Protein AF-A0A3B8WYL8-F1 (afdb_monomer)

Nearest PDB structures (foldseek):
  1qjv-assembly2_B  TM=6.106E-01  e=6.413E-05  Dickeya chrysanthemi
  4pmh-assembly1_A  TM=6.627E-01  e=7.070E-04  Sitophilus oryzae
  3uw0-assembly1_A  TM=6.342E-01  e=1.305E-03  Yersinia enterocolitica subsp. enterocolitica 8081
  6gvp-assembly1_A  TM=3.189E-01  e=1.840E+00  Enterobacteria phage HK620

Structure (mmCIF, N/CA/C/O backbone):
data_AF-A0A3B8WYL8-F1
#
_entry.id   AF-A0A3B8WYL8-F1
#
loop_
_atom_site.group_PDB
_atom_site.id
_atom_site.type_symbol
_atom_site.label_atom_id
_atom_site.label_alt_id
_atom_site.label_comp_id
_atom_site.label_asym_id
_atom_site.label_entity_id
_atom_site.label_seq_id
_atom_site.pdbx_PDB_ins_code
_atom_site.Cartn_x
_atom_site.Cartn_y
_atom_site.Cartn_z
_atom_site.occupancy
_atom_site.B_iso_or_equiv
_atom_site.auth_seq_id
_atom_site.auth_comp_id
_atom_site.auth_asym_id
_atom_site.auth_atom_id
_atom_site.pdbx_PDB_model_num
ATOM 1 N N . ARG A 1 1 ? -16.137 6.085 -18.263 1.00 50.75 1 ARG A N 1
ATOM 2 C CA . ARG A 1 1 ? -15.757 4.668 -18.051 1.00 50.75 1 ARG A CA 1
ATOM 3 C C . ARG A 1 1 ? -16.961 3.972 -17.425 1.00 50.75 1 ARG A C 1
ATOM 5 O O . ARG A 1 1 ? -17.613 4.602 -16.603 1.00 50.75 1 ARG A O 1
ATOM 12 N N . VAL A 1 2 ? -17.320 2.769 -17.875 1.00 39.94 2 VAL A N 1
ATOM 13 C CA . VAL A 1 2 ? -18.435 2.004 -17.289 1.00 39.94 2 VAL A CA 1
ATOM 14 C C . VAL A 1 2 ? -17.996 1.553 -15.894 1.00 39.94 2 VAL A C 1
ATOM 16 O O . VAL A 1 2 ? -16.967 0.897 -15.771 1.00 39.94 2 VAL A O 1
ATOM 19 N N . SER A 1 3 ? -18.725 1.955 -14.854 1.00 55.12 3 SER A N 1
ATOM 20 C CA . SER A 1 3 ? -18.423 1.599 -13.463 1.00 55.12 3 SER A CA 1
ATOM 21 C C . SER A 1 3 ? -19.332 0.453 -13.028 1.00 55.12 3 SER A C 1
ATOM 23 O O . SER A 1 3 ? -20.554 0.593 -13.054 1.00 55.12 3 SER A O 1
ATOM 25 N N . PHE A 1 4 ? -18.751 -0.675 -12.623 1.00 57.66 4 PHE A N 1
ATOM 26 C CA . PHE A 1 4 ? -19.489 -1.747 -11.956 1.00 57.66 4 PHE A CA 1
ATOM 27 C C . PHE A 1 4 ? -19.606 -1.417 -10.467 1.00 57.66 4 PHE A C 1
ATOM 29 O O . PHE A 1 4 ? -18.601 -1.176 -9.803 1.00 57.66 4 PHE A O 1
ATOM 36 N N . TYR A 1 5 ? -20.829 -1.408 -9.937 1.00 60.94 5 TYR A N 1
ATOM 37 C CA . TYR A 1 5 ? -21.081 -1.167 -8.517 1.00 60.94 5 TYR A CA 1
ATOM 38 C C . TYR A 1 5 ? -21.327 -2.485 -7.793 1.00 60.94 5 TYR A C 1
ATOM 40 O O . TYR A 1 5 ? -22.360 -3.126 -7.975 1.00 60.94 5 TYR A O 1
ATOM 48 N N . PHE A 1 6 ? -20.391 -2.866 -6.932 1.00 71.56 6 PHE A N 1
ATOM 49 C CA . PHE A 1 6 ? -20.527 -4.045 -6.085 1.00 71.56 6 PHE A CA 1
ATOM 50 C C . PHE A 1 6 ? -21.233 -3.715 -4.754 1.00 71.56 6 PHE A C 1
ATOM 52 O O . PHE A 1 6 ? -20.950 -2.694 -4.118 1.00 71.56 6 PHE A O 1
ATOM 59 N N . LYS A 1 7 ? -22.160 -4.576 -4.317 1.00 61.00 7 LYS A N 1
ATOM 60 C CA . LYS A 1 7 ? -22.890 -4.470 -3.040 1.00 61.00 7 LYS A CA 1
ATOM 61 C C . LYS A 1 7 ? -22.648 -5.733 -2.213 1.00 61.00 7 LYS A C 1
ATOM 63 O O . LYS A 1 7 ? -22.717 -6.828 -2.756 1.00 61.00 7 LYS A O 1
ATOM 68 N N . GLY A 1 8 ? -22.414 -5.576 -0.913 1.00 62.97 8 GLY A N 1
ATOM 69 C CA . GLY A 1 8 ? -22.193 -6.678 0.025 1.00 62.97 8 GLY A CA 1
ATOM 70 C C . GLY A 1 8 ? -22.101 -6.173 1.466 1.00 62.97 8 GLY A C 1
ATOM 71 O O . GLY A 1 8 ? -22.022 -4.964 1.684 1.00 62.97 8 GLY A O 1
ATOM 72 N N . THR A 1 9 ? -22.160 -7.084 2.440 1.00 62.94 9 THR A N 1
ATOM 73 C CA . THR A 1 9 ? -22.176 -6.764 3.881 1.00 62.94 9 THR A CA 1
ATOM 74 C C . THR A 1 9 ? -20.778 -6.740 4.505 1.00 62.94 9 THR A C 1
ATOM 76 O O . THR A 1 9 ? -20.464 -5.809 5.241 1.00 62.94 9 THR A O 1
ATOM 79 N N . ASP A 1 10 ? -19.918 -7.711 4.177 1.00 68.62 10 ASP A N 1
ATOM 80 C CA . ASP A 1 10 ? -18.558 -7.806 4.741 1.00 68.62 10 ASP A CA 1
ATOM 81 C C . ASP A 1 10 ? -17.517 -7.098 3.869 1.00 68.62 10 ASP A C 1
ATOM 83 O O . ASP A 1 10 ? -16.658 -6.368 4.368 1.00 68.62 10 ASP A O 1
ATOM 87 N N . ALA A 1 11 ? -17.630 -7.293 2.555 1.00 67.94 11 ALA A N 1
ATOM 88 C CA . ALA A 1 11 ? -16.959 -6.532 1.515 1.00 67.94 11 ALA A CA 1
ATOM 89 C C . ALA A 1 11 ? -17.928 -6.337 0.346 1.00 67.94 11 ALA A C 1
ATOM 91 O O . ALA A 1 11 ? -18.763 -7.201 0.076 1.00 67.94 11 ALA A O 1
ATOM 92 N N . ASN A 1 12 ? -17.807 -5.219 -0.364 1.00 88.19 12 ASN A N 1
ATOM 93 C CA . ASN A 1 12 ? -18.584 -4.981 -1.573 1.00 88.19 12 ASN A CA 1
ATOM 94 C C . ASN A 1 12 ? -18.138 -5.926 -2.684 1.00 88.19 12 ASN A C 1
ATOM 96 O O . ASN A 1 12 ? -18.985 -6.520 -3.338 1.00 88.19 12 ASN A O 1
ATOM 100 N N . LEU A 1 13 ? -16.825 -6.098 -2.857 1.00 92.44 13 LEU A N 1
ATOM 101 C CA . LEU A 1 13 ? -16.233 -7.054 -3.788 1.00 92.44 13 LEU A CA 1
ATOM 102 C C . LEU A 1 13 ? -15.261 -7.968 -3.038 1.00 92.44 13 LEU A C 1
ATOM 104 O O . LEU A 1 13 ? -14.393 -7.486 -2.312 1.00 92.44 13 LEU A O 1
ATOM 108 N N . THR A 1 14 ? -15.411 -9.280 -3.216 1.00 93.75 14 THR A N 1
ATOM 109 C CA . THR A 1 14 ? -14.449 -10.288 -2.754 1.00 93.75 14 THR A CA 1
ATOM 110 C C . THR A 1 14 ? -13.915 -11.066 -3.951 1.00 93.75 14 THR A C 1
ATOM 112 O O . THR A 1 14 ? -14.702 -11.565 -4.751 1.00 93.75 14 THR A O 1
ATOM 115 N N . LEU A 1 15 ? -12.591 -11.153 -4.068 1.00 95.31 15 LEU A N 1
ATOM 116 C CA . LEU A 1 15 ? -11.877 -11.908 -5.095 1.00 95.31 15 LEU A CA 1
ATOM 117 C C . LEU A 1 15 ? -11.016 -12.975 -4.421 1.00 95.31 15 LEU A C 1
ATOM 119 O O . LEU A 1 15 ? -10.283 -12.677 -3.476 1.00 95.31 15 LEU A O 1
ATOM 123 N N . GLU A 1 16 ? -11.097 -14.213 -4.902 1.00 95.69 16 GLU A N 1
ATOM 124 C CA . GLU A 1 16 ? -10.369 -15.339 -4.319 1.00 95.69 16 GLU A CA 1
ATOM 125 C C . GLU A 1 16 ? -9.826 -16.255 -5.415 1.00 95.69 16 GLU A C 1
ATOM 127 O O . GLU A 1 16 ? -10.565 -16.639 -6.320 1.00 95.69 16 GLU A O 1
ATOM 132 N N . ASN A 1 17 ? -8.548 -16.633 -5.313 1.00 97.12 17 ASN A N 1
ATOM 133 C CA . ASN A 1 17 ? -7.920 -17.669 -6.147 1.00 97.12 17 ASN A CA 1
ATOM 134 C C . ASN A 1 17 ? -8.024 -17.429 -7.663 1.00 97.12 17 ASN A C 1
ATOM 136 O O . ASN A 1 17 ? -8.248 -18.363 -8.434 1.00 97.12 17 ASN A O 1
ATOM 140 N N . LEU A 1 18 ? -7.865 -16.180 -8.102 1.00 97.88 18 LEU A N 1
ATOM 141 C CA . LEU A 1 18 ? -7.975 -15.814 -9.514 1.00 97.88 18 LEU A CA 1
ATOM 142 C C . LEU A 1 18 ? -6.833 -14.918 -9.980 1.00 97.88 18 LEU A C 1
ATOM 144 O O . LEU A 1 18 ? -6.125 -14.299 -9.188 1.00 97.88 18 LEU A O 1
ATOM 148 N N . THR A 1 19 ? -6.671 -14.841 -11.297 1.00 98.38 19 THR A N 1
ATOM 149 C CA . THR A 1 19 ? -5.751 -13.909 -11.947 1.00 98.38 19 THR A CA 1
ATOM 150 C C . THR A 1 19 ? -6.546 -12.991 -12.863 1.00 98.38 19 THR A C 1
ATOM 152 O O . THR A 1 19 ? -7.284 -13.467 -13.722 1.00 98.38 19 THR A O 1
ATOM 155 N N . LEU A 1 20 ? -6.380 -11.684 -12.683 1.00 97.62 20 LEU A N 1
ATOM 156 C CA . LEU A 1 20 ? -6.813 -10.671 -13.635 1.00 97.62 20 LEU A CA 1
ATOM 157 C C . LEU A 1 20 ? -5.579 -10.173 -14.388 1.00 97.62 20 LEU A C 1
ATOM 159 O O . LEU A 1 20 ? -4.537 -9.927 -13.778 1.00 97.62 20 LEU A O 1
ATOM 163 N N . ILE A 1 2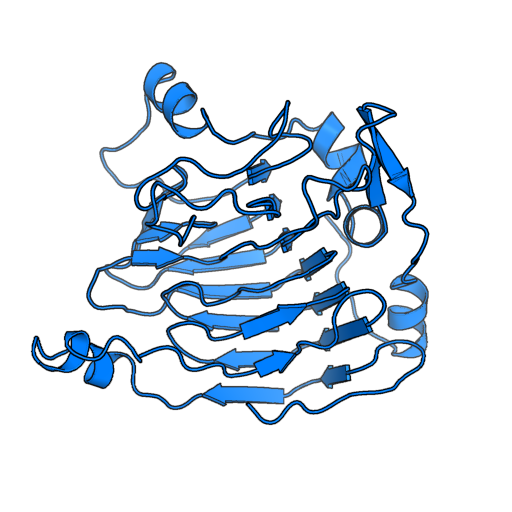1 ? -5.698 -10.039 -15.708 1.00 95.31 21 ILE A N 1
ATOM 164 C CA . ILE A 1 21 ? -4.614 -9.578 -16.577 1.00 95.31 21 ILE A CA 1
ATOM 165 C C . ILE A 1 21 ? -5.175 -8.523 -17.520 1.00 95.31 21 ILE A C 1
ATOM 167 O O . ILE A 1 21 ? -6.153 -8.788 -18.222 1.00 95.31 21 ILE A O 1
ATOM 171 N N . ASN A 1 22 ? -4.534 -7.361 -17.579 1.00 91.44 22 ASN A N 1
ATOM 172 C CA . ASN A 1 22 ? -4.657 -6.479 -18.726 1.00 91.44 22 ASN A CA 1
ATOM 173 C C . ASN A 1 22 ? -3.509 -6.779 -19.697 1.00 91.44 22 ASN A C 1
ATOM 175 O O . ASN A 1 22 ? -2.343 -6.570 -19.378 1.00 91.44 22 ASN A O 1
ATOM 179 N N . SER A 1 23 ? -3.839 -7.298 -20.880 1.00 85.94 23 SER A N 1
ATOM 180 C CA . SER A 1 23 ? -2.858 -7.753 -21.872 1.00 85.94 23 SER A CA 1
ATOM 181 C C . SER A 1 23 ? -2.310 -6.635 -22.768 1.00 85.94 23 SER A C 1
ATOM 183 O O . SER A 1 23 ? -1.783 -6.929 -23.842 1.00 85.94 23 SER A O 1
ATOM 185 N N . ALA A 1 24 ? -2.490 -5.364 -22.396 1.00 80.44 24 ALA A N 1
ATOM 186 C CA . ALA A 1 24 ? -1.849 -4.254 -23.089 1.00 80.44 24 ALA A CA 1
ATOM 187 C C . ALA A 1 24 ? -0.323 -4.439 -23.031 1.00 80.44 24 ALA A C 1
ATOM 189 O O . ALA A 1 24 ? 0.271 -4.490 -21.957 1.00 80.44 24 ALA A O 1
ATOM 190 N N . ASP A 1 25 ? 0.296 -4.600 -24.199 1.00 65.12 25 ASP A N 1
ATOM 191 C CA . ASP A 1 25 ? 1.711 -4.947 -24.341 1.00 65.12 25 ASP A CA 1
ATOM 192 C C . ASP A 1 25 ? 2.590 -3.746 -23.967 1.00 65.12 25 ASP A C 1
ATOM 194 O O . ASP A 1 25 ? 2.787 -2.846 -24.783 1.00 65.12 25 ASP A O 1
ATOM 198 N N . GLY A 1 26 ? 3.113 -3.707 -22.739 1.00 57.31 26 GLY A N 1
ATOM 199 C CA . GLY A 1 26 ? 3.983 -2.618 -22.300 1.00 57.31 26 GLY A CA 1
ATOM 200 C C . GLY A 1 26 ? 5.257 -2.524 -23.140 1.00 57.31 26 GLY A C 1
ATOM 201 O O . GLY A 1 26 ? 5.681 -1.427 -23.492 1.00 57.31 26 GLY A O 1
ATOM 202 N N . GLU A 1 27 ? 5.847 -3.634 -23.590 1.00 54.03 27 GLU A N 1
ATOM 203 C CA . GLU A 1 27 ? 7.038 -3.555 -24.443 1.00 54.03 27 GLU A CA 1
ATOM 204 C C . GLU A 1 27 ? 6.726 -2.963 -25.828 1.00 54.03 27 GLU A C 1
ATOM 206 O O . GLU A 1 27 ? 7.475 -2.103 -26.297 1.00 54.03 27 GLU A O 1
ATOM 211 N N . LYS A 1 28 ? 5.616 -3.324 -26.487 1.00 51.94 28 LYS A N 1
ATOM 212 C CA . LYS A 1 28 ? 5.229 -2.709 -27.779 1.00 51.94 28 LYS A CA 1
ATOM 213 C C . LYS A 1 28 ? 4.685 -1.293 -27.644 1.00 51.94 28 LYS A C 1
ATOM 215 O O . LYS A 1 28 ? 4.934 -0.484 -28.537 1.00 51.94 28 LYS A O 1
ATOM 220 N N . VAL A 1 29 ? 4.013 -0.972 -26.537 1.00 52.06 29 VAL A N 1
ATOM 221 C CA . VAL A 1 29 ? 3.521 0.387 -26.265 1.00 52.06 29 VAL A CA 1
ATOM 222 C C . VAL A 1 29 ? 4.673 1.364 -26.007 1.00 52.06 29 VAL A C 1
ATOM 224 O O . VAL A 1 29 ? 4.559 2.564 -26.264 1.00 52.06 29 VAL A O 1
ATOM 227 N N . TYR A 1 30 ? 5.830 0.858 -25.572 1.00 53.25 30 TYR A N 1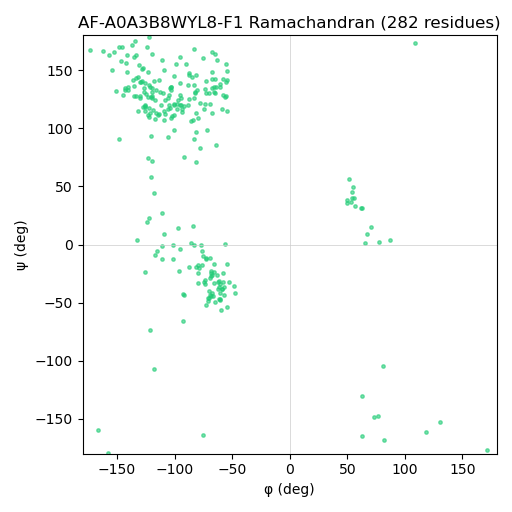
ATOM 228 C CA . TYR A 1 30 ? 6.944 1.699 -25.151 1.00 53.25 30 TYR A CA 1
ATOM 229 C C . TYR A 1 30 ? 8.234 1.557 -25.991 1.00 53.25 30 TYR A C 1
ATOM 231 O O . TYR A 1 30 ? 9.133 2.384 -25.837 1.00 53.25 30 TYR A O 1
ATOM 239 N N . SER A 1 31 ? 8.339 0.588 -26.915 1.00 49.75 31 SER A N 1
ATOM 240 C CA . SER A 1 31 ? 9.549 0.322 -27.734 1.00 49.75 31 SER A CA 1
ATOM 241 C C . SER A 1 31 ? 9.725 1.181 -28.994 1.00 49.75 31 SER A C 1
ATOM 243 O O . SER A 1 31 ? 10.740 1.051 -29.678 1.00 49.75 31 SER A O 1
ATOM 245 N N . SER A 1 32 ? 8.813 2.105 -29.303 1.00 47.25 32 SER A N 1
ATOM 246 C CA . SER A 1 32 ? 9.023 3.063 -30.393 1.00 47.25 32 SER A CA 1
ATOM 247 C C . SER A 1 32 ? 8.828 4.497 -29.910 1.00 47.25 32 SER A C 1
ATOM 249 O O . SER A 1 32 ? 7.840 4.829 -29.256 1.00 47.25 32 SER A O 1
ATOM 251 N N . ALA A 1 33 ? 9.748 5.384 -30.299 1.00 49.59 33 ALA A N 1
ATOM 252 C CA . ALA A 1 33 ? 9.668 6.837 -30.107 1.00 49.59 33 ALA A CA 1
ATOM 253 C C . ALA A 1 33 ? 8.389 7.482 -30.702 1.00 49.59 33 ALA A C 1
ATOM 255 O O . ALA A 1 33 ? 8.198 8.690 -30.598 1.00 49.59 33 ALA A O 1
ATOM 256 N N . VAL A 1 34 ? 7.508 6.682 -31.311 1.00 45.66 34 VAL A N 1
ATOM 257 C CA . VAL A 1 34 ? 6.291 7.083 -32.015 1.00 45.66 34 VAL A CA 1
ATOM 258 C C . VAL A 1 34 ? 5.039 6.977 -31.125 1.00 45.66 34 VAL A C 1
ATOM 260 O O . VAL A 1 34 ? 4.083 7.709 -31.362 1.00 45.66 34 VAL A O 1
ATOM 263 N N . GLN A 1 35 ? 5.029 6.166 -30.053 1.00 44.44 35 GLN A N 1
ATOM 264 C CA . GLN A 1 35 ? 3.827 5.978 -29.212 1.00 44.44 35 GLN A CA 1
ATOM 265 C C . GLN A 1 35 ? 3.798 6.746 -27.881 1.00 44.44 35 GLN A C 1
ATOM 267 O O . GLN A 1 35 ? 2.780 6.738 -27.196 1.00 44.44 35 GLN A O 1
ATOM 272 N N . TYR A 1 36 ? 4.836 7.522 -27.547 1.00 46.81 36 TYR A N 1
ATOM 273 C CA . TYR A 1 36 ? 4.706 8.544 -26.492 1.00 46.81 36 TYR A CA 1
ATOM 274 C C . TYR A 1 36 ? 3.929 9.788 -26.945 1.00 46.81 36 TYR A C 1
ATOM 276 O O . TYR A 1 36 ? 3.577 10.621 -26.112 1.00 46.81 36 TYR A O 1
ATOM 284 N N . ALA A 1 37 ? 3.641 9.916 -28.244 1.00 42.69 37 ALA A N 1
ATOM 285 C CA . ALA A 1 37 ? 3.007 11.101 -28.812 1.00 42.69 37 ALA A CA 1
ATOM 286 C C . ALA A 1 37 ? 1.509 11.247 -28.467 1.00 42.69 37 ALA A C 1
ATOM 288 O O . ALA A 1 37 ? 0.961 12.326 -28.675 1.00 42.69 37 ALA A O 1
ATOM 289 N N . SER A 1 38 ? 0.845 10.214 -27.922 1.00 46.44 38 SER A N 1
ATOM 290 C CA . SER A 1 38 ? -0.597 10.259 -27.603 1.00 46.44 38 SER A CA 1
ATOM 291 C C . SER A 1 38 ? -0.958 10.164 -26.114 1.00 46.44 38 SER A C 1
ATOM 293 O O . SER A 1 38 ? -2.128 10.328 -25.779 1.00 46.44 38 SER A O 1
ATOM 295 N N . GLY A 1 39 ? 0.000 9.934 -25.206 1.00 51.06 39 GLY A N 1
ATOM 296 C CA . GLY A 1 39 ? -0.226 10.026 -23.752 1.00 51.06 39 GLY A CA 1
ATOM 297 C C . GLY A 1 39 ? -1.170 8.989 -23.111 1.00 51.06 39 GLY A C 1
ATOM 298 O O . GLY A 1 39 ? -1.476 9.147 -21.932 1.00 51.06 39 GLY A O 1
ATOM 299 N N . ASN A 1 40 ? -1.597 7.944 -23.834 1.00 59.69 40 ASN A N 1
ATOM 300 C CA . ASN A 1 40 ? -2.602 6.965 -23.385 1.00 59.69 40 ASN A CA 1
ATOM 301 C C . ASN A 1 40 ? -2.045 5.531 -23.332 1.00 59.69 40 ASN A C 1
ATOM 303 O O . ASN A 1 40 ? -2.386 4.701 -24.172 1.00 59.69 40 ASN A O 1
ATOM 307 N N . ALA A 1 41 ? -1.181 5.245 -22.359 1.00 74.50 41 ALA A N 1
ATOM 308 C CA . ALA A 1 41 ? -0.632 3.901 -22.131 1.00 74.50 41 ALA A CA 1
ATOM 309 C C . ALA A 1 41 ? -1.137 3.239 -20.831 1.00 74.50 41 ALA A C 1
ATOM 311 O O . ALA A 1 41 ? -0.779 2.107 -20.527 1.00 74.50 41 ALA A O 1
ATOM 312 N N . GLN A 1 42 ? -1.975 3.950 -20.075 1.00 86.38 42 GLN A N 1
ATOM 313 C CA . GLN A 1 42 ? -2.638 3.490 -18.860 1.00 86.38 42 GLN A CA 1
ATOM 314 C C . GLN A 1 42 ? -3.615 2.361 -19.185 1.00 86.38 42 GLN A C 1
ATOM 316 O O . GLN A 1 42 ? -4.456 2.505 -20.079 1.00 86.38 42 GLN A O 1
ATOM 321 N N . ALA A 1 43 ? -3.527 1.261 -18.443 1.00 89.00 43 ALA A N 1
ATOM 322 C CA . ALA A 1 43 ? -4.347 0.088 -18.686 1.00 89.00 43 ALA A CA 1
ATOM 323 C C . ALA A 1 43 ? -4.649 -0.649 -17.373 1.00 89.00 43 ALA A C 1
ATOM 325 O O . ALA A 1 43 ? -3.928 -1.557 -16.956 1.00 89.00 43 ALA A O 1
ATOM 326 N N . GLU A 1 44 ? -5.758 -0.281 -16.728 1.00 93.56 44 GLU A N 1
ATOM 327 C CA . GLU A 1 44 ? -6.177 -0.921 -15.486 1.00 93.56 44 GLU A CA 1
ATOM 328 C C . GLU A 1 44 ? -6.559 -2.392 -15.717 1.00 93.56 44 GLU A C 1
ATOM 330 O O . GLU A 1 44 ? -7.347 -2.736 -16.599 1.00 93.56 44 GLU A O 1
ATOM 335 N N . THR A 1 45 ? -6.031 -3.276 -14.878 1.00 94.56 45 THR A N 1
ATOM 336 C CA . THR A 1 45 ? -6.491 -4.663 -14.720 1.00 94.56 45 THR A CA 1
ATOM 337 C C . THR A 1 45 ? -7.739 -4.731 -13.846 1.00 94.56 45 THR A C 1
ATOM 339 O O . THR A 1 45 ? -8.617 -5.567 -14.055 1.00 94.56 45 THR A O 1
ATOM 342 N N . ILE A 1 46 ? -7.832 -3.833 -12.862 1.00 95.06 46 ILE A N 1
ATOM 343 C CA . ILE A 1 46 ? -9.013 -3.656 -12.024 1.00 95.06 46 ILE A CA 1
ATOM 344 C C . ILE A 1 46 ? -9.266 -2.172 -11.755 1.00 95.06 46 ILE A C 1
ATOM 346 O O . ILE A 1 46 ? -8.357 -1.415 -11.416 1.00 95.06 46 ILE A O 1
ATOM 350 N N . PHE A 1 47 ? -10.536 -1.787 -11.868 1.00 93.88 47 PHE A N 1
ATOM 351 C CA . PHE A 1 47 ? -11.054 -0.466 -11.529 1.00 93.88 47 PHE A CA 1
ATOM 352 C C . PHE A 1 47 ? -12.135 -0.615 -10.450 1.00 93.88 47 PHE A C 1
ATOM 354 O O . PHE A 1 47 ? -13.304 -0.857 -10.752 1.00 93.88 47 PHE A O 1
ATOM 361 N N . PHE A 1 48 ? -11.742 -0.501 -9.179 1.00 93.31 48 PHE A N 1
ATOM 362 C CA . PHE A 1 48 ? -12.659 -0.486 -8.037 1.00 93.31 48 PHE A CA 1
ATOM 363 C C . PHE A 1 48 ? -12.756 0.940 -7.491 1.00 93.31 48 PHE A C 1
ATOM 365 O O . PHE A 1 48 ? -11.944 1.361 -6.672 1.00 93.31 48 PHE A O 1
ATOM 372 N N . HIS A 1 49 ? -13.742 1.702 -7.968 1.00 88.38 49 HIS A N 1
ATOM 373 C CA . HIS A 1 49 ? -13.890 3.123 -7.641 1.00 88.38 49 HIS A CA 1
ATOM 374 C C . HIS A 1 49 ? -15.204 3.438 -6.907 1.00 88.38 49 HIS A C 1
ATOM 376 O O . HIS A 1 49 ? -15.893 4.407 -7.220 1.00 88.38 49 HIS A O 1
ATOM 382 N N . ASN A 1 50 ? -15.569 2.615 -5.923 1.00 88.06 50 ASN A N 1
ATOM 383 C CA . ASN A 1 50 ? -16.821 2.789 -5.180 1.00 88.06 50 ASN A CA 1
ATOM 384 C C . ASN A 1 50 ? -16.743 3.869 -4.082 1.00 88.06 50 ASN A C 1
ATOM 386 O O . ASN A 1 50 ? -17.773 4.376 -3.644 1.00 88.06 50 ASN A O 1
ATOM 390 N N . GLY A 1 51 ? -15.534 4.257 -3.669 1.00 88.00 51 GLY A N 1
ATOM 391 C CA . GLY A 1 51 ? -15.293 5.356 -2.735 1.00 88.00 51 GLY A CA 1
ATOM 392 C C . GLY A 1 51 ? -15.454 4.969 -1.264 1.00 88.00 51 GLY A C 1
ATOM 393 O O . GLY A 1 51 ? -15.526 3.791 -0.908 1.00 88.00 51 GLY A O 1
ATOM 394 N N . LYS A 1 52 ? -15.488 5.988 -0.400 1.00 89.06 52 LYS A N 1
ATOM 395 C CA . LYS A 1 52 ? -15.582 5.842 1.060 1.00 89.06 52 LYS A CA 1
ATOM 396 C C . LYS A 1 52 ? -16.783 4.986 1.473 1.00 89.06 52 LYS A C 1
ATOM 398 O O . LYS A 1 52 ? -17.849 5.060 0.860 1.00 89.06 52 LYS A O 1
ATOM 403 N N . GLY A 1 53 ? -16.597 4.163 2.503 1.00 89.56 53 GLY A N 1
ATOM 404 C CA . GLY A 1 53 ? -17.613 3.228 3.001 1.00 89.56 53 GLY A CA 1
ATOM 405 C C . GLY A 1 53 ? -17.783 1.956 2.162 1.00 89.56 53 GLY A C 1
ATOM 406 O O . GLY A 1 53 ? -18.626 1.127 2.495 1.00 89.56 53 GLY A O 1
ATOM 407 N N . HIS A 1 54 ? -16.988 1.777 1.101 1.00 92.94 54 HIS A N 1
ATOM 408 C CA . HIS A 1 54 ? -16.960 0.544 0.320 1.00 92.94 54 HIS A CA 1
ATOM 409 C C . HIS A 1 54 ? -15.670 -0.237 0.546 1.00 92.94 54 HIS A C 1
ATOM 411 O O . HIS A 1 54 ? -14.610 0.331 0.821 1.00 92.94 54 HIS A O 1
ATOM 417 N N . ARG A 1 55 ? -15.782 -1.561 0.428 1.00 94.94 55 ARG A N 1
ATOM 418 C CA . ARG A 1 55 ? -14.741 -2.514 0.808 1.00 94.94 55 ARG A CA 1
ATOM 419 C C . ARG A 1 55 ? -14.399 -3.476 -0.327 1.00 94.94 55 ARG A C 1
ATOM 421 O O . ARG A 1 55 ? -15.299 -4.084 -0.907 1.00 94.94 55 ARG A O 1
ATOM 428 N N . LEU A 1 56 ? -13.111 -3.645 -0.606 1.00 96.44 56 LEU A N 1
ATOM 429 C CA . LEU A 1 56 ? -12.575 -4.648 -1.530 1.00 96.44 56 LEU A CA 1
ATOM 430 C C . LEU A 1 56 ? -11.686 -5.624 -0.762 1.00 96.44 56 LEU A C 1
ATOM 432 O O . LEU A 1 56 ? -10.719 -5.215 -0.123 1.00 96.44 56 LEU A O 1
ATOM 436 N N . LEU A 1 57 ? -11.987 -6.914 -0.855 1.00 97.06 57 LEU A N 1
ATOM 437 C CA . LEU A 1 57 ? -11.146 -7.984 -0.336 1.00 97.06 57 LEU A CA 1
ATOM 438 C C . LEU A 1 57 ? -10.591 -8.803 -1.498 1.00 97.06 57 LEU A C 1
ATOM 440 O O . LEU A 1 57 ? -11.348 -9.248 -2.357 1.00 97.06 57 LEU A O 1
ATOM 444 N N . ALA A 1 58 ? -9.288 -9.053 -1.496 1.00 97.69 58 ALA A N 1
ATOM 445 C CA . ALA A 1 58 ? -8.657 -10.010 -2.391 1.00 97.69 58 ALA A CA 1
ATOM 446 C C . ALA A 1 58 ? -7.762 -10.957 -1.588 1.00 97.69 58 ALA A C 1
ATOM 448 O O . ALA A 1 58 ? -6.885 -10.513 -0.847 1.00 97.69 58 ALA A O 1
ATOM 449 N N . ASN A 1 59 ? -7.981 -12.259 -1.737 1.00 97.19 59 ASN A N 1
ATOM 450 C CA . ASN A 1 59 ? -7.180 -13.297 -1.100 1.00 97.19 59 ASN A CA 1
ATOM 451 C C . ASN A 1 59 ? -6.604 -14.230 -2.166 1.00 97.19 59 ASN A C 1
ATOM 453 O O . ASN A 1 59 ? -7.345 -14.763 -2.992 1.00 97.19 59 ASN A O 1
ATOM 457 N N . ASN A 1 60 ? -5.286 -14.431 -2.154 1.00 97.88 60 ASN A N 1
ATOM 458 C CA . ASN A 1 60 ? -4.610 -15.329 -3.091 1.00 97.88 60 ASN A CA 1
ATOM 459 C C . ASN A 1 60 ? -4.920 -15.008 -4.569 1.00 97.88 60 ASN A C 1
ATOM 461 O O . ASN A 1 60 ? -5.261 -15.888 -5.357 1.00 97.88 60 ASN A O 1
ATOM 465 N N . CYS A 1 61 ? -4.871 -13.724 -4.932 1.00 98.69 61 CYS A N 1
ATOM 466 C CA . CYS A 1 61 ? -5.156 -13.248 -6.287 1.00 98.69 61 CYS A CA 1
ATOM 467 C C . CYS A 1 61 ? -3.900 -12.716 -6.981 1.00 98.69 61 CYS A C 1
ATOM 469 O O . CYS A 1 61 ? -2.939 -12.321 -6.326 1.00 98.69 61 CYS A O 1
ATOM 471 N N . SER A 1 62 ? -3.924 -12.662 -8.310 1.00 98.81 62 SER A N 1
ATOM 472 C CA . SER A 1 62 ? -2.898 -11.996 -9.119 1.00 98.81 62 SER A CA 1
ATOM 473 C C . SER A 1 62 ? -3.503 -10.871 -9.955 1.00 98.81 62 SER A C 1
ATOM 475 O O . SER A 1 62 ? -4.532 -11.076 -10.597 1.00 98.81 62 SER A O 1
ATOM 477 N N . PHE A 1 63 ? -2.850 -9.711 -9.982 1.00 98.62 63 PHE A N 1
ATOM 478 C CA . PHE A 1 63 ? -3.218 -8.563 -10.816 1.00 98.62 63 PHE A CA 1
ATOM 479 C C . PHE A 1 63 ? -2.029 -8.205 -11.702 1.00 98.62 63 PHE A C 1
ATOM 481 O O . PHE A 1 63 ? -0.956 -7.889 -11.185 1.00 98.62 63 PHE A O 1
ATOM 488 N N . LYS A 1 64 ? -2.201 -8.312 -13.021 1.00 97.44 64 LYS A N 1
ATOM 489 C CA . LYS A 1 64 ? -1.093 -8.244 -13.973 1.00 97.44 64 LYS A CA 1
ATOM 490 C C . LYS A 1 64 ? -1.298 -7.197 -15.052 1.00 97.44 64 LYS A C 1
ATOM 492 O O . LYS A 1 64 ? -2.237 -7.312 -15.836 1.00 97.44 64 LYS A O 1
ATOM 497 N N . GLY A 1 65 ? -0.395 -6.228 -15.114 1.00 93.25 65 GLY A N 1
ATOM 498 C CA . GLY A 1 65 ? -0.386 -5.188 -16.132 1.00 93.25 65 GLY A CA 1
ATOM 499 C C . GLY A 1 65 ? 0.937 -4.426 -16.151 1.00 93.25 65 GLY A C 1
ATOM 500 O O . GLY A 1 65 ? 1.957 -4.911 -15.669 1.00 93.25 65 GLY A O 1
ATOM 501 N N . HIS A 1 66 ? 0.895 -3.223 -16.720 1.00 92.31 66 HIS A N 1
ATOM 502 C CA . HIS A 1 66 ? 2.013 -2.284 -16.792 1.00 92.31 66 HIS A CA 1
ATOM 503 C C . HIS A 1 66 ? 1.644 -1.001 -16.039 1.00 92.31 66 HIS A C 1
ATOM 505 O O . HIS A 1 66 ? 1.543 -1.008 -14.805 1.00 92.31 66 HIS A O 1
ATOM 511 N N . GLN A 1 67 ? 1.390 0.080 -16.774 1.00 91.50 67 GLN A N 1
ATOM 512 C CA . GLN A 1 67 ? 0.996 1.354 -16.211 1.00 91.50 67 GLN A CA 1
ATOM 513 C C . GLN A 1 67 ? -0.456 1.303 -15.721 1.00 91.50 67 GLN A C 1
ATOM 515 O O . GLN A 1 67 ? -1.348 0.855 -16.443 1.00 91.50 67 GLN A O 1
ATOM 520 N N . ASP A 1 68 ? -0.688 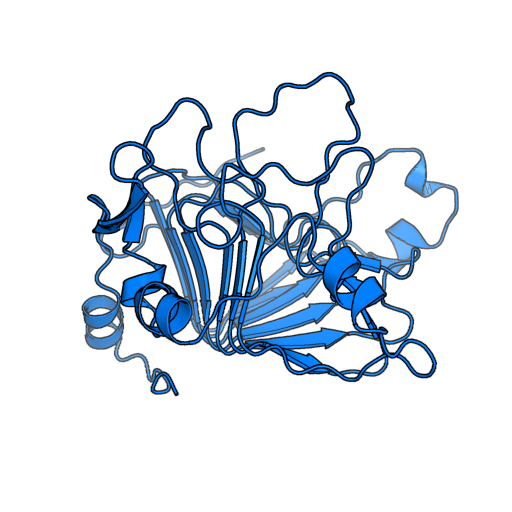1.813 -14.511 1.00 93.38 68 ASP A N 1
ATOM 521 C CA . ASP A 1 68 ? -2.007 1.925 -13.878 1.00 93.38 68 ASP A CA 1
ATOM 522 C C . ASP A 1 68 ? -2.705 0.567 -13.622 1.00 93.38 68 ASP A C 1
ATOM 524 O O . ASP A 1 68 ? -3.929 0.494 -13.618 1.00 93.38 68 ASP A O 1
ATOM 528 N N . THR A 1 69 ? -1.963 -0.522 -13.369 1.00 96.75 69 THR A N 1
ATOM 529 C CA . THR A 1 69 ? -2.520 -1.887 -13.190 1.00 96.75 69 THR A CA 1
ATOM 530 C C . THR A 1 69 ? -3.729 -1.963 -12.246 1.00 96.75 69 THR A C 1
ATOM 532 O O . THR A 1 69 ? -4.702 -2.661 -12.542 1.00 96.75 69 THR A O 1
ATOM 535 N N . MET A 1 70 ? -3.720 -1.254 -11.119 1.00 97.81 70 MET A N 1
ATOM 536 C CA . MET A 1 70 ? -4.822 -1.234 -10.160 1.00 97.81 70 MET A CA 1
ATOM 537 C C . MET A 1 70 ? -5.238 0.198 -9.851 1.00 97.81 70 MET A C 1
ATOM 539 O O . MET A 1 70 ? -4.472 0.943 -9.241 1.00 97.81 70 MET A O 1
ATOM 543 N N . GLN A 1 71 ? -6.489 0.542 -10.158 1.00 96.25 71 GLN A N 1
ATOM 544 C CA . GLN A 1 71 ? -7.123 1.736 -9.612 1.00 96.25 71 GLN A CA 1
ATOM 545 C C . GLN A 1 71 ? -8.140 1.347 -8.537 1.00 96.25 71 GLN A C 1
ATOM 547 O O . GLN A 1 71 ? -9.152 0.703 -8.826 1.00 96.25 71 GLN A O 1
ATOM 552 N N . ILE A 1 72 ? -7.899 1.780 -7.299 1.00 97.00 72 ILE A N 1
ATOM 553 C CA . ILE A 1 72 ? -8.694 1.381 -6.130 1.00 97.00 72 ILE A CA 1
ATOM 554 C C . ILE A 1 72 ? -9.135 2.577 -5.270 1.00 97.00 72 ILE A C 1
ATOM 556 O O . ILE A 1 72 ? -8.514 3.642 -5.268 1.00 97.00 72 ILE A O 1
ATOM 560 N N . SER A 1 73 ? -10.237 2.422 -4.535 1.00 95.81 73 SER A N 1
ATOM 561 C CA . SER A 1 73 ? -10.729 3.392 -3.549 1.00 95.81 73 SER A CA 1
ATOM 562 C C . SER A 1 73 ? -11.460 2.714 -2.385 1.00 95.81 73 SER A C 1
ATOM 564 O O . SER A 1 73 ? -11.717 1.511 -2.420 1.00 95.81 73 SER A O 1
ATOM 566 N N . GLY A 1 74 ? -11.771 3.477 -1.333 1.00 95.44 74 GLY A N 1
ATOM 567 C CA . GLY A 1 74 ? -12.381 2.942 -0.108 1.00 95.44 74 GLY A CA 1
ATOM 568 C C . GLY A 1 74 ? -11.391 2.138 0.744 1.00 95.44 74 GLY A C 1
ATOM 569 O O . GLY A 1 74 ? -10.191 2.438 0.752 1.00 95.44 74 GLY A O 1
ATOM 570 N N . LYS A 1 75 ? -11.882 1.122 1.465 1.00 97.50 75 LYS A N 1
ATOM 571 C CA . LYS A 1 75 ? -11.049 0.205 2.260 1.00 97.50 75 LYS A CA 1
ATOM 572 C C . LYS A 1 75 ? -10.729 -1.057 1.472 1.00 97.50 75 LYS A C 1
ATOM 574 O O . LYS A 1 75 ? -11.625 -1.812 1.114 1.00 97.50 75 LYS A O 1
ATOM 579 N N . CYS A 1 76 ? -9.455 -1.328 1.234 1.00 98.38 76 CYS A N 1
ATOM 580 C CA . CYS A 1 76 ? -9.024 -2.505 0.489 1.00 98.38 76 CYS A CA 1
ATOM 581 C C . CYS A 1 76 ? -8.094 -3.380 1.332 1.00 98.38 76 CYS A C 1
ATOM 583 O O . CYS A 1 76 ? -7.170 -2.868 1.963 1.00 98.38 76 CYS A O 1
ATOM 585 N N . TRP A 1 77 ? -8.304 -4.695 1.314 1.00 98.38 77 TRP A N 1
ATOM 586 C CA . TRP A 1 77 ? -7.384 -5.667 1.900 1.00 98.38 77 TRP A CA 1
ATOM 587 C C . TRP A 1 77 ? -6.992 -6.715 0.861 1.00 98.38 77 TRP A C 1
ATOM 589 O O . TRP A 1 77 ? -7.827 -7.488 0.396 1.00 98.38 77 TRP A O 1
ATOM 599 N N . PHE A 1 78 ? -5.710 -6.718 0.509 1.00 98.69 78 PHE A N 1
ATOM 600 C CA . PHE A 1 78 ? -5.071 -7.683 -0.373 1.00 98.69 78 PHE A CA 1
ATOM 601 C C . PHE A 1 78 ? -4.169 -8.566 0.480 1.00 98.69 78 PHE A C 1
ATOM 603 O O . PHE A 1 78 ? -3.176 -8.086 1.027 1.00 98.69 78 PHE A O 1
ATOM 610 N N . TYR A 1 79 ? -4.514 -9.843 0.605 1.00 98.19 79 TYR A N 1
ATOM 611 C CA . TYR A 1 79 ? -3.730 -10.814 1.356 1.00 98.19 79 TYR A CA 1
ATOM 612 C C . TYR A 1 79 ? -3.184 -11.901 0.435 1.00 98.19 79 TYR A C 1
ATOM 614 O O . TYR A 1 79 ? -3.921 -12.463 -0.379 1.00 98.19 79 TYR A O 1
ATOM 622 N N . ASN A 1 80 ? -1.890 -12.206 0.572 1.00 97.88 80 ASN A N 1
ATOM 623 C CA . ASN A 1 80 ? -1.216 -13.238 -0.225 1.00 97.88 80 ASN A CA 1
ATOM 624 C C . ASN A 1 80 ? -1.398 -13.041 -1.740 1.00 97.88 80 ASN A C 1
ATOM 626 O O . ASN A 1 80 ? -1.593 -14.002 -2.477 1.00 97.88 80 ASN A O 1
ATOM 630 N N . CYS A 1 81 ? -1.408 -11.788 -2.195 1.00 98.81 81 CYS A N 1
ATOM 631 C CA . CYS A 1 81 ? -1.624 -11.458 -3.598 1.00 98.81 81 CYS A CA 1
ATOM 632 C C . CYS A 1 81 ? -0.305 -11.199 -4.328 1.00 98.81 81 CYS A C 1
ATOM 634 O O . CYS A 1 81 ? 0.685 -10.775 -3.729 1.00 98.81 81 CYS A O 1
ATOM 636 N N . TYR A 1 82 ? -0.335 -11.404 -5.639 1.00 98.88 82 TYR A N 1
ATOM 637 C CA . TYR A 1 82 ? 0.695 -10.969 -6.569 1.00 98.88 82 TYR A CA 1
ATOM 638 C C . TYR A 1 82 ? 0.210 -9.736 -7.339 1.00 98.88 82 TYR A C 1
ATOM 640 O O . TYR A 1 82 ? -0.927 -9.713 -7.816 1.00 98.88 82 TYR A O 1
ATOM 648 N N . VAL A 1 83 ? 1.051 -8.715 -7.472 1.00 98.88 83 VAL A N 1
ATOM 649 C CA . VAL A 1 83 ? 0.756 -7.526 -8.285 1.00 98.88 83 VAL A CA 1
ATOM 650 C C . VAL A 1 83 ? 1.979 -7.187 -9.120 1.00 98.88 83 VAL A C 1
ATOM 652 O O . VAL A 1 83 ? 3.061 -7.037 -8.563 1.00 98.88 83 VAL A O 1
ATOM 655 N N . GLU A 1 84 ? 1.832 -7.028 -10.429 1.00 97.62 84 GLU A N 1
ATOM 656 C CA . GLU A 1 84 ? 2.926 -6.564 -11.287 1.00 97.62 84 GLU A CA 1
ATOM 657 C C . GLU A 1 84 ? 2.566 -5.304 -12.061 1.00 97.62 84 GLU A C 1
ATOM 659 O O . GLU A 1 84 ? 1.404 -5.084 -12.396 1.00 97.62 84 GLU A O 1
ATOM 664 N N . GLY A 1 85 ? 3.578 -4.482 -12.320 1.00 95.25 85 GLY A N 1
ATOM 665 C CA . GLY A 1 85 ? 3.456 -3.287 -13.140 1.00 95.25 85 GLY A CA 1
ATOM 666 C C . GLY A 1 85 ? 4.709 -2.423 -13.107 1.00 95.25 85 GLY A C 1
ATOM 667 O O . GLY A 1 85 ? 5.721 -2.788 -12.503 1.00 95.25 85 GLY A O 1
ATOM 668 N N . ASP A 1 86 ? 4.641 -1.278 -13.781 1.00 91.81 86 ASP A N 1
ATOM 669 C CA . ASP A 1 86 ? 5.757 -0.345 -13.899 1.00 91.81 86 ASP A CA 1
ATOM 670 C C . ASP A 1 86 ? 5.416 1.045 -13.350 1.00 91.81 86 ASP A C 1
ATOM 672 O O . ASP A 1 86 ? 5.870 1.412 -12.269 1.00 91.81 86 ASP A O 1
ATOM 676 N N . VAL A 1 87 ? 4.605 1.833 -14.044 1.00 90.62 87 VAL A N 1
ATOM 677 C CA . VAL A 1 87 ? 4.291 3.219 -13.705 1.00 90.62 87 VAL A CA 1
ATOM 678 C C . VAL A 1 87 ? 2.965 3.279 -12.960 1.00 90.62 87 VAL A C 1
ATOM 680 O O . VAL A 1 87 ? 1.936 2.890 -13.496 1.00 90.62 87 VAL A O 1
ATOM 683 N N . ASP A 1 88 ? 2.983 3.811 -11.737 1.00 92.62 88 ASP A N 1
ATOM 684 C CA . ASP A 1 88 ? 1.791 4.058 -10.907 1.00 92.62 88 ASP A CA 1
ATOM 685 C C . ASP A 1 88 ? 0.871 2.836 -10.815 1.00 92.62 88 ASP A C 1
ATOM 687 O O . ASP A 1 88 ? -0.356 2.944 -10.820 1.00 92.62 88 ASP A O 1
ATOM 691 N N . TYR A 1 89 ? 1.466 1.643 -10.775 1.00 95.44 89 TYR A N 1
ATOM 692 C CA . TYR A 1 89 ? 0.711 0.422 -11.032 1.00 95.44 89 TYR A CA 1
ATOM 693 C C . TYR A 1 89 ? -0.292 0.091 -9.921 1.00 95.44 89 TYR A C 1
ATOM 695 O O . TYR A 1 89 ? -1.172 -0.743 -10.121 1.00 95.44 89 TYR A O 1
ATOM 703 N N . ILE A 1 90 ? -0.216 0.772 -8.776 1.00 98.06 90 ILE A N 1
ATOM 704 C CA . ILE A 1 90 ? -1.291 0.852 -7.791 1.00 98.06 90 ILE A CA 1
ATOM 705 C C . ILE A 1 90 ? -1.585 2.329 -7.514 1.00 98.06 90 ILE A C 1
ATOM 707 O O . ILE A 1 90 ? -0.748 3.058 -6.982 1.00 98.06 90 ILE A O 1
ATOM 711 N N . TRP A 1 91 ? -2.802 2.777 -7.806 1.00 96.56 91 TRP A N 1
ATOM 712 C CA . TRP A 1 91 ? -3.188 4.167 -7.588 1.00 96.56 91 TRP A CA 1
ATOM 713 C C . TRP A 1 91 ? -4.652 4.327 -7.185 1.00 96.56 91 TRP A C 1
ATOM 715 O O . TRP A 1 91 ? -5.457 3.393 -7.223 1.00 96.56 91 TRP A O 1
ATOM 725 N N . GLY A 1 92 ? -5.008 5.542 -6.768 1.00 94.69 92 GLY A N 1
ATOM 726 C CA . GLY A 1 92 ? -6.397 5.934 -6.542 1.00 94.69 92 GLY A CA 1
ATOM 727 C C . GLY A 1 92 ? -6.657 6.595 -5.192 1.00 94.69 92 GLY A C 1
ATOM 728 O O . GLY A 1 92 ? -5.786 7.250 -4.622 1.00 94.69 92 GLY A O 1
ATOM 729 N N . TYR A 1 93 ? -7.895 6.450 -4.715 1.00 94.50 93 TYR A N 1
ATOM 730 C CA . TYR A 1 93 ? -8.517 7.296 -3.689 1.00 94.50 93 TYR A CA 1
ATOM 731 C C . TYR A 1 93 ? -8.947 6.482 -2.468 1.00 94.50 93 TYR A C 1
ATOM 733 O O . TYR A 1 93 ? -10.130 6.384 -2.136 1.00 94.50 93 TYR A O 1
ATOM 741 N N . VAL A 1 94 ? -7.987 5.795 -1.860 1.00 96.94 94 VAL A N 1
ATOM 742 C CA . VAL A 1 94 ? -8.253 4.867 -0.757 1.00 96.94 94 VAL A CA 1
ATOM 743 C C . VAL A 1 94 ? -8.396 5.615 0.565 1.00 96.94 94 VAL A C 1
ATOM 745 O O . VAL A 1 94 ? -7.682 6.586 0.824 1.00 96.94 94 VAL A O 1
ATOM 748 N N . ASP A 1 95 ? -9.271 5.109 1.433 1.00 96.81 95 ASP A N 1
ATOM 749 C CA . ASP A 1 95 ? -9.186 5.410 2.862 1.00 96.81 95 ASP A CA 1
ATOM 750 C C . ASP A 1 95 ? -7.985 4.641 3.435 1.00 96.81 95 ASP A C 1
ATOM 752 O O . ASP A 1 95 ? -7.058 5.191 4.033 1.00 96.81 95 ASP A O 1
ATOM 756 N N . VAL A 1 96 ? -7.957 3.336 3.173 1.00 98.38 96 VAL A N 1
ATOM 757 C CA . VAL A 1 96 ? -6.811 2.483 3.466 1.00 98.38 96 VAL A CA 1
ATOM 758 C C . VAL A 1 96 ? -6.770 1.323 2.484 1.00 98.38 96 VAL A C 1
ATOM 760 O O . VAL A 1 96 ? -7.776 0.655 2.274 1.00 98.38 96 VAL A O 1
ATOM 763 N N . ALA A 1 97 ? -5.609 1.064 1.893 1.00 98.62 97 ALA A N 1
ATOM 764 C CA . ALA A 1 97 ? -5.364 -0.145 1.116 1.00 98.62 97 ALA A CA 1
ATOM 765 C C . ALA A 1 97 ? -4.180 -0.898 1.711 1.00 98.62 97 ALA A C 1
ATOM 767 O O . ALA A 1 97 ? -3.045 -0.434 1.630 1.00 98.62 97 ALA A O 1
ATOM 768 N N . LEU A 1 98 ? -4.457 -2.046 2.323 1.00 98.81 98 LEU A N 1
ATOM 769 C CA . LEU A 1 98 ? -3.457 -2.905 2.940 1.00 98.81 98 LEU A CA 1
ATOM 770 C C . LEU A 1 98 ? -3.078 -4.044 1.994 1.00 98.81 98 LEU A C 1
ATOM 772 O O . LEU A 1 98 ? -3.905 -4.903 1.698 1.00 98.81 98 LEU A O 1
ATOM 776 N N . PHE A 1 99 ? -1.813 -4.069 1.588 1.00 98.81 99 PHE A N 1
ATOM 777 C CA . PHE A 1 99 ? -1.169 -5.180 0.893 1.00 98.81 99 PHE A CA 1
ATOM 778 C C . PHE A 1 99 ? -0.346 -5.968 1.917 1.00 98.81 99 PHE A C 1
ATOM 780 O O . PHE A 1 99 ? 0.747 -5.549 2.298 1.00 98.81 99 PHE A O 1
ATOM 787 N N . GLU A 1 100 ? -0.905 -7.068 2.421 1.00 98.31 100 GLU A N 1
ATOM 788 C CA . GLU A 1 100 ? -0.341 -7.883 3.501 1.00 98.31 100 GLU A CA 1
ATOM 789 C C . GLU A 1 100 ? 0.186 -9.221 2.967 1.00 98.31 100 GLU A C 1
ATOM 791 O O . GLU A 1 100 ? -0.564 -10.013 2.393 1.00 98.31 100 GLU A O 1
ATOM 796 N N . ASN A 1 101 ? 1.469 -9.514 3.222 1.00 97.88 101 ASN A N 1
ATOM 797 C CA . ASN A 1 101 ? 2.121 -10.743 2.743 1.00 97.88 101 ASN A CA 1
ATOM 798 C C . ASN A 1 101 ? 1.971 -10.912 1.214 1.00 97.88 101 ASN A C 1
ATOM 800 O O . ASN A 1 101 ? 1.724 -12.007 0.720 1.00 97.88 101 ASN A O 1
ATOM 804 N N . CYS A 1 102 ? 2.100 -9.816 0.468 1.00 98.69 102 CYS A N 1
ATOM 805 C CA . CYS A 1 102 ? 2.022 -9.799 -0.989 1.00 98.69 102 CYS A CA 1
ATOM 806 C C . CYS A 1 102 ? 3.412 -9.877 -1.636 1.00 98.69 102 CYS A C 1
ATOM 808 O O . CYS A 1 102 ? 4.435 -9.555 -1.018 1.00 98.69 102 CYS A O 1
ATOM 810 N N . GLU A 1 103 ? 3.432 -10.258 -2.910 1.00 98.69 103 GLU A N 1
ATOM 811 C CA . GLU A 1 103 ? 4.582 -10.104 -3.797 1.00 98.69 103 GLU A CA 1
ATOM 812 C C . GLU A 1 103 ? 4.247 -9.075 -4.874 1.00 98.69 103 GLU A C 1
ATOM 814 O O . GLU A 1 103 ? 3.285 -9.223 -5.622 1.00 98.69 103 GLU A O 1
ATOM 819 N N . LEU A 1 104 ? 5.027 -8.003 -4.921 1.00 98.69 104 LEU A N 1
ATOM 820 C CA . LEU A 1 104 ? 4.938 -6.986 -5.957 1.00 98.69 104 LEU A CA 1
ATOM 821 C C . LEU A 1 104 ? 6.096 -7.193 -6.935 1.00 98.69 104 LEU A C 1
ATOM 823 O O . LEU A 1 104 ? 7.225 -7.393 -6.491 1.00 98.69 104 LEU A O 1
ATOM 827 N N . ASN A 1 105 ? 5.848 -7.130 -8.239 1.00 98.06 105 ASN A N 1
ATOM 828 C CA . ASN A 1 105 ? 6.877 -7.249 -9.269 1.00 98.06 105 ASN A CA 1
ATOM 829 C C . ASN A 1 105 ? 6.953 -5.969 -10.107 1.00 98.06 105 ASN A C 1
ATOM 831 O O . ASN A 1 105 ? 6.008 -5.612 -10.806 1.00 98.06 105 ASN A O 1
ATOM 835 N N . CYS A 1 106 ? 8.088 -5.277 -10.031 1.00 95.88 106 CYS A N 1
ATOM 836 C CA . CYS A 1 106 ? 8.378 -4.136 -10.890 1.00 95.88 106 CYS A CA 1
ATOM 837 C C . CYS A 1 106 ? 8.872 -4.659 -12.238 1.00 95.88 106 CYS A C 1
ATOM 839 O O . CYS A 1 106 ? 10.057 -4.990 -12.360 1.00 95.88 106 CYS A O 1
ATOM 841 N N . VAL A 1 107 ? 7.961 -4.750 -13.208 1.00 93.25 107 VAL A N 1
ATOM 842 C CA . VAL A 1 107 ? 8.272 -5.260 -14.548 1.00 93.25 107 VAL A CA 1
ATOM 843 C C . VAL A 1 107 ? 9.038 -4.236 -15.370 1.00 93.25 107 VAL A C 1
ATOM 845 O O . VAL A 1 107 ? 9.048 -3.036 -15.077 1.00 93.25 107 VAL A O 1
ATOM 848 N N . ARG A 1 108 ? 9.715 -4.714 -16.412 1.00 86.06 108 ARG A N 1
ATOM 849 C CA . ARG A 1 108 ? 10.484 -3.856 -17.306 1.00 86.06 108 ARG A CA 1
ATOM 850 C C . ARG A 1 108 ? 9.631 -2.764 -17.967 1.00 86.06 108 ARG A C 1
ATOM 852 O O . ARG A 1 108 ? 8.668 -3.030 -18.676 1.00 86.06 108 ARG A O 1
ATOM 859 N N . TYR A 1 109 ? 10.123 -1.536 -17.848 1.00 82.00 109 TYR A N 1
ATOM 860 C CA . TYR A 1 109 ? 9.639 -0.338 -18.522 1.00 82.00 109 TYR A CA 1
ATOM 861 C C . TYR A 1 109 ? 10.795 0.431 -19.153 1.00 82.00 109 TYR A C 1
ATOM 863 O O . TYR A 1 109 ? 11.881 0.521 -18.584 1.00 82.00 109 TYR A O 1
ATOM 871 N N . VAL A 1 110 ? 10.564 1.034 -20.320 1.00 77.06 110 VAL A N 1
ATOM 872 C CA . VAL A 1 110 ? 11.631 1.613 -21.161 1.00 77.06 110 VAL A CA 1
ATOM 873 C C . VAL A 1 110 ? 12.365 2.802 -20.553 1.00 77.06 110 VAL A C 1
ATOM 875 O O . VAL A 1 110 ? 13.433 3.167 -21.036 1.00 77.06 110 VAL A O 1
ATOM 878 N N . LYS A 1 111 ? 11.799 3.440 -19.521 1.00 79.88 111 LYS A N 1
ATOM 879 C CA . LYS A 1 111 ? 12.485 4.513 -18.785 1.00 79.88 111 LYS A CA 1
ATOM 880 C C . LYS A 1 111 ? 13.165 4.014 -17.514 1.00 79.88 111 LYS A C 1
ATOM 882 O O . LYS A 1 111 ? 13.513 4.859 -16.685 1.00 79.88 111 LYS A O 1
ATOM 887 N N . ASP A 1 112 ? 13.313 2.695 -17.369 1.00 86.31 112 ASP A N 1
ATOM 888 C CA . ASP A 1 112 ? 14.109 2.029 -16.335 1.00 86.31 112 ASP A CA 1
ATOM 889 C C . ASP A 1 112 ? 13.687 2.412 -14.901 1.00 86.31 112 ASP A C 1
ATOM 891 O O . ASP A 1 112 ? 14.500 2.519 -13.978 1.00 86.31 112 ASP A O 1
ATOM 895 N N . ARG A 1 113 ? 12.385 2.668 -14.708 1.00 87.06 113 ARG A N 1
ATOM 896 C CA . ARG A 1 113 ? 11.795 3.171 -13.461 1.00 87.06 113 ARG A CA 1
ATOM 897 C C . ARG A 1 113 ? 10.425 2.559 -13.212 1.00 87.06 113 ARG A C 1
ATOM 899 O O . ARG A 1 113 ? 9.576 2.600 -14.096 1.00 87.06 113 ARG A O 1
ATOM 906 N N . ALA A 1 114 ? 10.199 2.132 -11.974 1.00 90.81 114 ALA A N 1
ATOM 907 C CA . ALA A 1 114 ? 8.914 1.638 -11.506 1.00 90.81 114 ALA A CA 1
ATOM 908 C C . ALA A 1 114 ? 8.452 2.387 -10.251 1.00 90.81 114 ALA A C 1
ATOM 910 O O . ALA A 1 114 ? 9.241 2.658 -9.342 1.00 90.81 114 ALA A O 1
ATOM 911 N N . TYR A 1 115 ? 7.165 2.705 -10.191 1.00 92.44 115 TYR A N 1
ATOM 912 C CA . TYR A 1 115 ? 6.524 3.422 -9.098 1.00 92.44 115 TYR A CA 1
ATOM 913 C C . TYR A 1 115 ? 5.384 2.570 -8.560 1.00 92.44 115 TYR A C 1
ATOM 915 O O . TYR A 1 115 ? 4.380 2.378 -9.240 1.00 92.44 115 TYR A O 1
ATOM 923 N N . LEU A 1 116 ? 5.559 2.071 -7.336 1.00 95.69 116 LEU A N 1
ATOM 924 C CA . LEU A 1 116 ? 4.574 1.222 -6.669 1.00 95.69 116 LEU A CA 1
ATOM 925 C C . LEU A 1 116 ? 3.240 1.954 -6.508 1.00 95.69 116 LEU A C 1
ATOM 927 O O . LEU A 1 116 ? 2.215 1.465 -6.973 1.00 95.69 116 LEU A O 1
ATOM 931 N N . PHE A 1 117 ? 3.273 3.125 -5.863 1.00 95.56 117 PHE A N 1
ATOM 932 C CA . PHE A 1 117 ? 2.072 3.890 -5.542 1.00 95.56 117 PHE A CA 1
ATOM 933 C C . PHE A 1 117 ? 2.010 5.273 -6.200 1.00 95.56 117 PHE A C 1
ATOM 935 O O . PHE A 1 117 ? 2.986 6.031 -6.186 1.00 95.56 117 PHE A O 1
ATOM 942 N N . GLU A 1 118 ? 0.810 5.650 -6.645 1.00 93.50 118 GLU A N 1
ATOM 943 C CA . GLU A 1 118 ? 0.393 7.046 -6.820 1.00 93.50 118 GLU A CA 1
ATOM 944 C C . GLU A 1 118 ? -0.787 7.359 -5.888 1.00 93.50 118 GLU A C 1
ATOM 946 O O . GLU A 1 118 ? -1.912 6.882 -6.063 1.00 93.50 118 GLU A O 1
ATOM 951 N N . CYS A 1 119 ? -0.515 8.139 -4.843 1.00 92.94 119 CYS A N 1
ATOM 952 C CA . CYS A 1 119 ? -1.405 8.248 -3.692 1.00 92.94 119 CYS A CA 1
ATOM 953 C C . CYS A 1 119 ? -2.325 9.472 -3.778 1.00 92.94 119 CYS A C 1
ATOM 955 O O . CYS A 1 119 ? -1.841 10.602 -3.805 1.00 92.94 119 CYS A O 1
ATOM 957 N N . ARG A 1 120 ? -3.650 9.276 -3.704 1.00 93.56 120 ARG A N 1
ATOM 958 C CA . ARG A 1 120 ? -4.628 10.375 -3.586 1.00 93.56 120 ARG A CA 1
ATOM 959 C C . ARG A 1 120 ? -5.503 10.206 -2.347 1.00 93.56 120 ARG A C 1
ATOM 961 O O . ARG A 1 120 ? -6.656 9.798 -2.433 1.00 93.56 120 ARG A O 1
ATOM 968 N N . VAL A 1 121 ? -4.937 10.475 -1.172 1.00 94.81 121 VAL A N 1
ATOM 969 C CA . VAL A 1 121 ? -5.535 10.072 0.112 1.00 94.81 121 VAL A CA 1
ATOM 970 C C . VAL A 1 121 ? -6.165 11.250 0.849 1.00 94.81 121 VAL A C 1
ATOM 972 O O . VAL A 1 121 ? -5.505 12.259 1.102 1.00 94.81 121 VAL A O 1
ATOM 975 N N . GLY A 1 122 ? -7.425 11.078 1.257 1.00 93.44 122 GLY A N 1
ATOM 976 C CA . GLY A 1 122 ? -8.160 12.027 2.096 1.00 93.44 122 GLY A CA 1
ATOM 977 C C . GLY A 1 122 ? -8.371 13.406 1.465 1.00 93.44 122 GLY A C 1
ATOM 978 O O . GLY A 1 122 ? -8.203 13.601 0.261 1.00 93.44 122 GLY A O 1
ATOM 979 N N . SER A 1 123 ? -8.742 14.369 2.313 1.00 92.69 123 SER A N 1
ATOM 980 C CA . SER A 1 123 ? -8.891 15.777 1.949 1.00 92.69 123 SER A CA 1
ATOM 981 C C . SER A 1 123 ? -8.121 16.673 2.920 1.00 92.69 123 SER A C 1
ATOM 983 O O . SER A 1 123 ? -8.158 16.457 4.130 1.00 92.69 123 SER A O 1
ATOM 985 N N . LYS A 1 124 ? -7.462 17.719 2.414 1.00 91.12 124 LYS A N 1
ATOM 986 C CA . LYS A 1 124 ? -6.776 18.731 3.236 1.00 91.12 124 LYS A CA 1
ATOM 987 C C . LYS A 1 124 ? -7.745 19.590 4.042 1.00 91.12 124 LYS A C 1
ATOM 989 O O . LYS A 1 124 ? -7.353 20.159 5.058 1.00 91.12 124 LYS A O 1
ATOM 994 N N . GLU A 1 125 ? -8.993 19.672 3.597 1.00 92.75 125 GLU A N 1
ATOM 995 C CA . GLU A 1 125 ? -10.061 20.416 4.270 1.00 92.75 125 GLU A CA 1
ATOM 996 C C . GLU A 1 125 ? -10.678 19.616 5.425 1.00 92.75 125 GLU A C 1
ATOM 998 O O . GLU A 1 125 ? -11.274 20.193 6.331 1.00 92.75 125 GLU A O 1
ATOM 1003 N N . GLU A 1 126 ? -10.503 18.292 5.438 1.00 94.25 126 GLU A N 1
ATOM 1004 C CA . GLU A 1 126 ? -10.999 17.431 6.509 1.00 94.25 126 GLU A CA 1
ATOM 1005 C C . GLU A 1 126 ? -9.987 17.319 7.652 1.00 94.25 126 GLU A C 1
ATOM 1007 O O . GLU A 1 126 ? -8.779 17.317 7.432 1.00 94.25 126 GLU A O 1
ATOM 1012 N N . ASN A 1 127 ? -10.478 17.176 8.888 1.00 95.75 127 ASN A N 1
ATOM 1013 C CA . ASN A 1 127 ? -9.634 16.939 10.068 1.00 95.75 127 ASN A CA 1
ATOM 1014 C C . ASN A 1 127 ? -9.170 15.486 10.205 1.00 95.75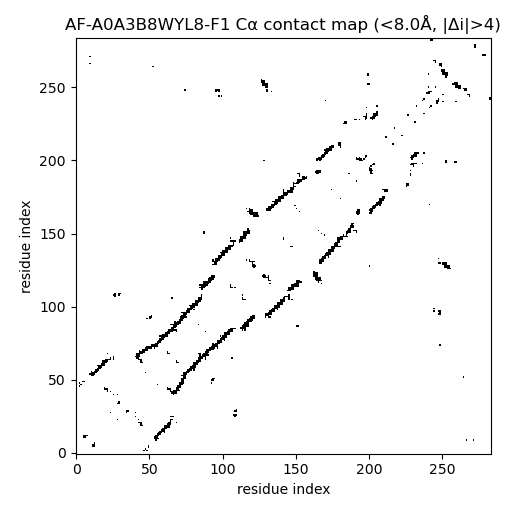 127 ASN A C 1
ATOM 1016 O O . ASN A 1 127 ? -8.205 15.223 10.922 1.00 95.75 127 ASN A O 1
ATOM 1020 N N . ILE A 1 128 ? -9.862 14.555 9.551 1.00 96.69 128 ILE A N 1
ATOM 1021 C CA . ILE A 1 128 ? -9.571 13.128 9.618 1.00 96.69 128 ILE A CA 1
ATOM 1022 C C . ILE A 1 128 ? -8.797 12.732 8.366 1.00 96.69 128 ILE A C 1
ATOM 1024 O O . ILE A 1 128 ? -9.295 12.868 7.253 1.00 96.69 128 ILE A O 1
ATOM 1028 N N . VAL A 1 129 ? -7.583 12.225 8.558 1.00 97.19 129 VAL A N 1
ATOM 1029 C CA . VAL A 1 129 ? -6.708 11.766 7.481 1.00 97.19 129 VAL A CA 1
ATOM 1030 C C . VAL A 1 12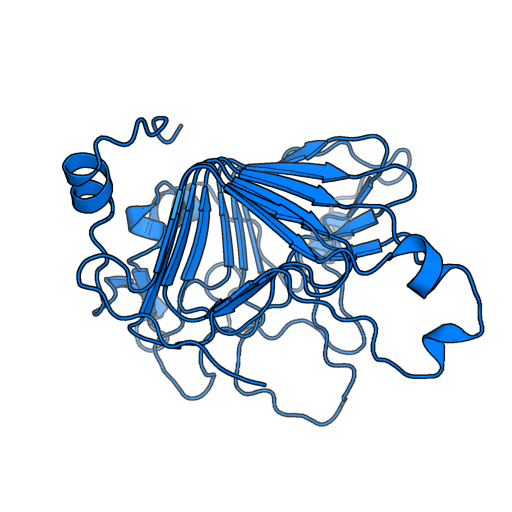9 ? -6.622 10.235 7.526 1.00 97.19 129 VAL A C 1
ATOM 1032 O O . VAL A 1 129 ? -6.114 9.677 8.507 1.00 97.19 129 VAL A O 1
ATOM 1035 N N . PRO A 1 130 ? -7.128 9.532 6.496 1.00 97.12 130 PRO A N 1
ATOM 1036 C CA . PRO A 1 130 ? -7.040 8.077 6.403 1.00 97.12 130 PRO A CA 1
ATOM 1037 C C . PRO A 1 130 ? -5.596 7.571 6.275 1.00 97.12 130 PRO A C 1
ATOM 1039 O O . PRO A 1 130 ? -4.697 8.343 5.950 1.00 97.12 130 PRO A O 1
ATOM 1042 N N . LYS A 1 131 ? -5.344 6.273 6.514 1.00 96.62 131 LYS A N 1
ATOM 1043 C CA . LYS A 1 131 ? -3.978 5.704 6.469 1.00 96.62 131 LYS A CA 1
ATOM 1044 C C . LYS A 1 131 ? -3.366 5.685 5.072 1.00 96.62 131 LYS A C 1
ATOM 1046 O O . LYS A 1 131 ? -2.140 5.745 4.983 1.00 96.62 131 LYS A O 1
ATOM 1051 N N . GLY A 1 132 ? -4.177 5.635 4.019 1.00 97.81 132 GLY A N 1
ATOM 1052 C CA . GLY A 1 132 ? -3.694 5.563 2.645 1.00 97.81 132 GLY A CA 1
ATOM 1053 C C . GLY A 1 132 ? -3.197 4.171 2.255 1.00 97.81 132 GLY A C 1
ATOM 1054 O O . GLY A 1 132 ? -3.699 3.153 2.729 1.00 97.81 132 GLY A O 1
ATOM 1055 N N . PHE A 1 133 ? -2.200 4.116 1.377 1.00 98.56 133 PHE A N 1
ATOM 1056 C CA . PHE A 1 133 ? -1.645 2.854 0.881 1.00 98.56 133 PHE A CA 1
ATOM 1057 C C . PHE A 1 133 ? -0.621 2.285 1.865 1.00 98.56 133 PHE A C 1
ATOM 1059 O O . PHE A 1 133 ? 0.287 2.991 2.298 1.00 98.56 133 PHE A O 1
ATOM 1066 N N . VAL A 1 134 ? -0.735 1.008 2.220 1.00 98.69 134 VAL A N 1
ATOM 1067 C CA . VAL A 1 134 ? 0.172 0.348 3.164 1.00 98.69 134 VAL A CA 1
ATOM 1068 C C . VAL A 1 134 ? 0.651 -0.979 2.592 1.00 98.69 134 VAL A C 1
ATOM 1070 O O . VAL A 1 134 ? -0.127 -1.918 2.440 1.00 98.69 134 VAL A O 1
ATOM 1073 N N . LEU A 1 135 ? 1.953 -1.067 2.321 1.00 98.56 135 LEU A N 1
ATOM 1074 C CA . LEU A 1 135 ? 2.636 -2.313 1.991 1.00 98.56 135 LEU A CA 1
ATOM 1075 C C . LEU A 1 135 ? 3.220 -2.906 3.276 1.00 98.56 135 LEU A C 1
ATOM 1077 O O . LEU A 1 135 ? 4.069 -2.282 3.914 1.00 98.56 135 LEU A O 1
ATOM 1081 N N . PHE A 1 136 ? 2.753 -4.088 3.670 1.00 98.31 136 PHE A N 1
ATOM 1082 C CA . PHE A 1 136 ? 3.033 -4.680 4.976 1.00 98.31 136 PHE A CA 1
ATOM 1083 C C . PHE A 1 136 ? 3.526 -6.120 4.852 1.00 98.31 136 PHE A C 1
ATOM 1085 O O . PHE A 1 136 ? 2.877 -6.948 4.211 1.00 98.31 136 PHE A O 1
ATOM 1092 N N . ASN A 1 137 ? 4.664 -6.434 5.481 1.00 97.62 137 ASN A N 1
ATOM 1093 C CA . ASN A 1 137 ? 5.241 -7.786 5.510 1.00 97.62 137 ASN A CA 1
ATOM 1094 C C . ASN A 1 137 ? 5.340 -8.424 4.110 1.00 97.62 137 ASN A C 1
ATOM 1096 O O . ASN A 1 137 ? 5.040 -9.602 3.931 1.00 97.62 137 ASN A O 1
ATOM 1100 N N . SER A 1 138 ? 5.689 -7.619 3.108 1.00 98.06 138 SER A N 1
ATOM 1101 C CA . SER A 1 138 ? 5.594 -7.975 1.691 1.00 98.06 138 SER A CA 1
ATOM 1102 C C . SER A 1 138 ? 6.960 -7.929 1.010 1.00 98.06 138 SER A C 1
ATOM 1104 O O . SER A 1 138 ? 7.923 -7.367 1.536 1.00 98.06 138 SER A O 1
ATOM 1106 N N . THR A 1 139 ? 7.051 -8.536 -0.169 1.00 98.00 139 THR A N 1
ATOM 1107 C CA . THR A 1 139 ? 8.270 -8.539 -0.985 1.00 98.00 139 THR A CA 1
ATOM 1108 C C . THR A 1 139 ? 8.047 -7.751 -2.265 1.00 98.00 139 THR A C 1
ATOM 1110 O O . THR A 1 139 ? 6.985 -7.845 -2.867 1.00 98.00 139 THR A O 1
ATOM 1113 N N . VAL A 1 140 ? 9.059 -7.001 -2.690 1.00 98.00 140 VAL A N 1
ATOM 1114 C CA . VAL A 1 140 ? 9.092 -6.315 -3.982 1.00 98.00 140 VAL A CA 1
ATOM 1115 C C . VAL A 1 140 ? 10.233 -6.911 -4.799 1.00 98.00 140 VAL A C 1
ATOM 1117 O O . VAL A 1 140 ? 11.399 -6.772 -4.430 1.00 98.00 140 VAL A O 1
ATOM 1120 N N . ASN A 1 141 ? 9.914 -7.604 -5.886 1.00 97.38 141 ASN A N 1
ATOM 1121 C CA . ASN A 1 141 ? 10.882 -7.987 -6.902 1.00 97.38 141 ASN A CA 1
ATOM 1122 C C . ASN A 1 141 ? 11.092 -6.819 -7.871 1.00 97.38 141 ASN A C 1
ATOM 1124 O O . ASN A 1 141 ? 10.133 -6.161 -8.274 1.00 97.38 141 ASN A O 1
ATOM 1128 N N . VAL A 1 142 ? 12.344 -6.557 -8.230 1.00 94.94 142 VAL A N 1
ATOM 1129 C CA . VAL A 1 142 ? 12.711 -5.528 -9.201 1.00 94.94 142 VAL A CA 1
ATOM 1130 C C . VAL A 1 142 ? 13.461 -6.185 -10.345 1.00 94.94 142 VAL A C 1
ATOM 1132 O O . VAL A 1 142 ? 14.563 -6.707 -10.150 1.00 94.94 142 VAL A O 1
ATOM 1135 N N . GLU A 1 143 ? 12.854 -6.182 -11.530 1.00 93.50 143 GLU A N 1
ATOM 1136 C CA . GLU A 1 143 ? 13.448 -6.770 -12.727 1.00 93.50 143 GLU A CA 1
ATOM 1137 C C . GLU A 1 143 ? 14.688 -6.010 -13.200 1.00 93.50 143 GLU A C 1
ATOM 1139 O O . GLU A 1 143 ? 14.994 -4.896 -12.766 1.00 93.50 143 GLU A O 1
ATOM 1144 N N . GLU A 1 144 ? 15.448 -6.649 -14.086 1.00 88.81 144 GLU A N 1
ATOM 1145 C CA . GLU A 1 144 ? 16.706 -6.106 -14.577 1.00 88.81 144 GLU A CA 1
ATOM 1146 C C . GLU A 1 144 ? 16.482 -4.732 -15.221 1.00 88.81 144 GLU A C 1
ATOM 1148 O O . GLU A 1 144 ? 15.476 -4.487 -15.889 1.00 88.81 144 GLU A O 1
ATOM 1153 N N . ARG A 1 145 ? 17.439 -3.820 -15.014 1.00 84.06 145 ARG A N 1
ATOM 1154 C CA . ARG A 1 145 ? 17.403 -2.433 -15.510 1.00 84.06 145 ARG A CA 1
ATOM 1155 C C . ARG A 1 145 ? 16.287 -1.567 -14.915 1.00 84.06 145 ARG A C 1
ATOM 1157 O O . ARG A 1 145 ? 16.235 -0.393 -15.242 1.00 84.06 145 ARG A O 1
ATOM 1164 N N . GLN A 1 146 ? 15.447 -2.066 -14.006 1.00 87.38 146 GLN A N 1
ATOM 1165 C CA . GLN A 1 146 ? 14.476 -1.226 -13.303 1.00 87.38 146 GLN A CA 1
ATOM 1166 C C . GLN A 1 146 ? 15.059 -0.585 -12.040 1.00 87.38 146 GLN A C 1
ATOM 1168 O O . GLN A 1 146 ? 15.857 -1.175 -11.306 1.00 87.38 146 GLN A O 1
ATOM 1173 N N . THR A 1 147 ? 14.601 0.635 -11.763 1.00 89.50 147 THR A N 1
ATOM 1174 C CA . THR A 1 147 ? 14.754 1.306 -10.469 1.00 89.50 147 THR A CA 1
ATOM 1175 C C . THR A 1 147 ? 13.380 1.483 -9.835 1.00 89.50 147 THR A C 1
ATOM 1177 O O . THR A 1 147 ? 12.568 2.266 -10.327 1.00 89.50 147 THR A O 1
ATOM 1180 N N . ALA A 1 148 ? 13.112 0.770 -8.744 1.00 91.06 148 ALA A N 1
ATOM 1181 C CA . ALA A 1 148 ? 11.848 0.849 -8.024 1.00 91.06 148 ALA A CA 1
ATOM 1182 C C . ALA A 1 148 ? 11.823 2.001 -7.009 1.00 91.06 148 ALA A C 1
ATOM 1184 O O . ALA A 1 148 ? 12.812 2.265 -6.318 1.00 91.06 148 ALA A O 1
ATOM 1185 N N . PHE A 1 149 ? 10.650 2.616 -6.865 1.00 90.62 149 PHE A N 1
ATOM 1186 C CA . PHE A 1 149 ? 10.315 3.622 -5.861 1.00 90.62 149 PHE A CA 1
ATOM 1187 C C . PHE A 1 149 ? 9.001 3.239 -5.169 1.00 90.62 149 PHE A C 1
ATOM 1189 O O . PHE A 1 149 ? 8.052 2.824 -5.834 1.00 90.62 149 PHE A O 1
ATOM 1196 N N . ILE A 1 150 ? 8.912 3.423 -3.845 1.00 90.50 150 ILE A N 1
ATOM 1197 C CA . ILE A 1 150 ? 7.685 3.122 -3.072 1.00 90.50 150 ILE A CA 1
ATOM 1198 C C . ILE A 1 150 ? 6.489 3.936 -3.574 1.00 90.50 150 ILE A C 1
ATOM 1200 O O . ILE A 1 150 ? 5.366 3.446 -3.601 1.00 90.50 150 ILE A O 1
ATOM 1204 N N . ALA A 1 151 ? 6.716 5.188 -3.947 1.00 90.25 151 ALA A N 1
ATOM 1205 C CA . ALA A 1 151 ? 5.674 6.049 -4.470 1.00 90.25 151 ALA A CA 1
ATOM 1206 C C . ALA A 1 151 ? 6.286 7.159 -5.315 1.00 90.25 151 ALA A C 1
ATOM 1208 O O . ALA A 1 151 ? 7.481 7.465 -5.194 1.00 90.25 151 ALA A O 1
ATOM 1209 N N . ARG A 1 152 ? 5.441 7.797 -6.124 1.00 87.69 152 ARG A N 1
ATOM 1210 C CA . ARG A 1 152 ? 5.744 9.113 -6.673 1.00 87.69 152 ARG A CA 1
ATOM 1211 C C . ARG A 1 152 ? 4.568 10.065 -6.582 1.00 87.69 152 ARG A C 1
ATOM 1213 O O . ARG A 1 152 ? 3.415 9.658 -6.510 1.00 87.69 152 ARG A O 1
ATOM 1220 N N . ARG A 1 153 ? 4.884 11.353 -6.690 1.00 84.44 153 ARG A N 1
ATOM 1221 C CA . ARG A 1 153 ? 3.900 12.386 -7.010 1.00 84.44 153 ARG A CA 1
ATOM 1222 C C . ARG A 1 153 ? 3.788 12.526 -8.530 1.00 84.44 153 ARG A C 1
ATOM 1224 O O . ARG A 1 153 ? 4.783 12.842 -9.188 1.00 84.44 153 ARG A O 1
ATOM 1231 N N . ALA A 1 154 ? 2.594 12.305 -9.088 1.00 67.38 154 ALA A N 1
ATOM 1232 C CA . ALA A 1 154 ? 2.378 12.319 -10.539 1.00 67.38 154 ALA A CA 1
ATOM 1233 C C . ALA A 1 154 ? 2.055 13.696 -11.149 1.00 67.38 154 ALA A C 1
ATOM 1235 O O . ALA A 1 154 ? 2.246 13.890 -12.349 1.00 67.38 154 ALA A O 1
ATOM 1236 N N . THR A 1 155 ? 1.616 14.683 -10.362 1.00 63.53 155 THR A N 1
ATOM 1237 C CA . THR A 1 155 ? 1.251 16.008 -10.901 1.00 63.53 155 THR A CA 1
ATOM 1238 C C . THR A 1 155 ? 2.456 16.914 -11.172 1.00 63.53 155 THR A C 1
ATOM 1240 O O . THR A 1 155 ? 3.015 17.499 -10.245 1.00 63.53 155 THR A O 1
ATOM 1243 N N . ALA A 1 156 ? 2.753 17.130 -12.459 1.00 49.16 156 ALA A N 1
ATOM 1244 C CA . ALA A 1 156 ? 3.684 18.144 -12.973 1.00 49.16 156 ALA A CA 1
ATOM 1245 C C . ALA A 1 156 ? 3.114 19.584 -12.980 1.00 49.16 156 ALA A C 1
ATOM 1247 O O . ALA A 1 156 ? 3.791 20.519 -13.400 1.00 49.16 156 ALA A O 1
ATOM 1248 N N . VAL A 1 157 ? 1.865 19.797 -12.546 1.00 49.53 157 VAL A N 1
ATOM 1249 C CA . VAL A 1 157 ? 1.220 21.113 -12.660 1.00 49.53 157 VAL A CA 1
ATOM 1250 C C . VAL A 1 157 ? 1.585 21.987 -11.463 1.00 49.53 157 VAL A C 1
ATOM 1252 O O . VAL A 1 157 ? 1.055 21.827 -10.364 1.00 49.53 157 VAL A O 1
ATOM 1255 N N . GLU A 1 158 ? 2.456 22.967 -11.694 1.00 49.44 158 GLU A N 1
ATOM 1256 C CA . GLU A 1 158 ? 2.929 23.941 -10.702 1.00 49.44 158 GLU A CA 1
ATOM 1257 C C . GLU A 1 158 ? 1.810 24.721 -9.977 1.00 49.44 158 GLU A C 1
ATOM 1259 O O . GLU A 1 158 ? 2.060 25.290 -8.911 1.00 49.44 158 GLU A O 1
ATOM 1264 N N . LYS A 1 159 ? 0.578 24.730 -10.511 1.00 45.12 159 LYS A N 1
ATOM 1265 C CA . LYS A 1 159 ? -0.530 25.605 -10.082 1.00 45.12 159 LYS A CA 1
ATOM 1266 C C . LYS A 1 159 ? -1.705 24.919 -9.370 1.00 45.12 159 LYS A C 1
ATOM 1268 O O . LYS A 1 159 ? -2.522 25.620 -8.778 1.00 45.12 159 LYS A O 1
ATOM 1273 N N . ALA A 1 160 ? -1.823 23.590 -9.385 1.00 53.25 160 ALA A N 1
ATOM 1274 C CA . ALA A 1 160 ? -2.984 22.932 -8.782 1.00 53.25 160 ALA A CA 1
ATOM 1275 C C . ALA A 1 160 ? -2.816 22.806 -7.257 1.00 53.25 160 ALA A C 1
ATOM 1277 O O . ALA A 1 160 ? -1.969 22.053 -6.771 1.00 53.25 160 ALA A O 1
ATOM 1278 N N . LYS A 1 161 ? -3.646 23.520 -6.484 1.00 67.19 161 LYS A N 1
ATOM 1279 C CA . LYS A 1 161 ? -3.890 23.203 -5.069 1.00 67.19 161 LYS A CA 1
ATOM 1280 C C . LYS A 1 161 ? -4.558 21.825 -5.014 1.00 67.19 161 LYS A C 1
ATOM 1282 O O . LYS A 1 161 ? -5.779 21.742 -5.021 1.00 67.19 161 LYS A O 1
ATOM 1287 N N . ILE A 1 162 ? -3.776 20.744 -5.006 1.00 77.50 162 ILE A N 1
ATOM 1288 C CA . ILE A 1 162 ? -4.364 19.403 -4.910 1.00 77.50 162 ILE A CA 1
ATOM 1289 C C . ILE A 1 162 ? -5.042 19.245 -3.543 1.00 77.50 162 ILE A C 1
ATOM 1291 O O . ILE A 1 162 ? -4.456 19.671 -2.544 1.00 77.50 162 ILE A O 1
ATOM 1295 N N . PRO A 1 163 ? -6.257 18.688 -3.468 1.00 88.12 163 PRO A N 1
ATOM 1296 C CA . PRO A 1 163 ? -7.004 18.628 -2.219 1.00 88.12 163 PRO A CA 1
ATOM 1297 C C . PRO A 1 163 ? -6.645 17.415 -1.357 1.00 88.12 163 PRO A C 1
ATOM 1299 O O . PRO A 1 163 ? -7.228 17.287 -0.298 1.00 88.12 163 PRO A O 1
ATOM 1302 N N . TYR A 1 164 ? -5.705 16.554 -1.755 1.00 91.62 164 TYR A N 1
ATOM 1303 C CA . TYR A 1 164 ? -5.385 15.285 -1.085 1.00 91.62 164 TYR A CA 1
ATOM 1304 C C . TYR A 1 164 ? -3.904 15.179 -0.692 1.00 91.62 164 TYR A C 1
ATOM 1306 O O . TYR A 1 164 ? -3.081 15.990 -1.126 1.00 91.62 164 TYR A O 1
ATOM 1314 N N . TYR A 1 165 ? -3.569 14.163 0.104 1.00 92.81 165 TYR A N 1
ATOM 1315 C CA . TYR A 1 165 ? -2.207 13.851 0.539 1.00 92.81 165 TYR A CA 1
ATOM 1316 C C . TYR A 1 165 ? -1.588 12.711 -0.277 1.00 92.81 165 TYR A C 1
ATOM 1318 O O . TYR A 1 165 ? -2.260 11.732 -0.618 1.00 92.81 165 TYR A O 1
ATOM 1326 N N . ASP A 1 166 ? -0.277 12.803 -0.504 1.00 91.81 166 ASP A N 1
ATOM 1327 C CA . ASP A 1 166 ? 0.538 11.713 -1.038 1.00 91.81 166 ASP A CA 1
ATOM 1328 C C . ASP A 1 166 ? 0.894 10.768 0.129 1.00 91.81 166 ASP A C 1
ATOM 1330 O O . ASP A 1 166 ? 2.013 10.769 0.634 1.00 91.81 166 ASP A O 1
ATOM 1334 N N . GLN A 1 167 ? -0.083 10.019 0.652 1.00 93.75 167 GLN A N 1
ATOM 1335 C CA . GLN A 1 167 ? 0.102 9.233 1.876 1.00 93.75 167 GLN A CA 1
ATOM 1336 C C . GLN A 1 167 ? 0.252 7.730 1.612 1.00 93.75 167 GLN A C 1
ATOM 1338 O O . GLN A 1 167 ? -0.661 7.072 1.112 1.00 93.75 167 GLN A O 1
ATOM 1343 N N . CYS A 1 168 ? 1.394 7.174 2.022 1.00 95.94 168 CYS A N 1
ATOM 1344 C CA . CYS A 1 168 ? 1.616 5.733 2.050 1.00 95.94 168 CYS A CA 1
ATOM 1345 C C . CYS A 1 168 ? 2.633 5.309 3.114 1.00 95.94 168 CYS A C 1
ATOM 1347 O O . CYS A 1 168 ? 3.396 6.128 3.640 1.00 95.94 168 CYS A O 1
ATOM 1349 N N . ALA A 1 169 ? 2.662 4.010 3.402 1.00 96.94 169 ALA A N 1
ATOM 1350 C CA . ALA A 1 169 ? 3.620 3.385 4.298 1.00 96.94 169 ALA A CA 1
ATOM 1351 C C . ALA A 1 169 ? 4.185 2.076 3.722 1.00 96.94 169 ALA A C 1
ATOM 1353 O O . ALA A 1 169 ? 3.433 1.235 3.235 1.00 96.94 169 ALA A O 1
ATOM 1354 N N . ALA A 1 170 ? 5.500 1.879 3.836 1.00 96.75 170 ALA A N 1
ATOM 1355 C CA . ALA A 1 170 ? 6.167 0.602 3.565 1.00 96.75 170 ALA A CA 1
ATOM 1356 C C . ALA A 1 170 ? 6.750 0.033 4.867 1.00 96.75 170 ALA A C 1
ATOM 1358 O O . ALA A 1 170 ? 7.665 0.608 5.455 1.00 96.75 170 ALA A O 1
ATOM 1359 N N . ILE A 1 171 ? 6.198 -1.078 5.346 1.00 97.56 171 ILE A N 1
ATOM 1360 C CA . ILE A 1 171 ? 6.454 -1.622 6.681 1.00 97.56 171 ILE A CA 1
ATOM 1361 C C . ILE A 1 171 ? 6.905 -3.080 6.554 1.00 97.56 171 ILE A C 1
ATOM 1363 O O . ILE A 1 171 ? 6.154 -3.917 6.054 1.00 97.56 171 ILE A O 1
ATOM 1367 N N . ASN A 1 172 ? 8.114 -3.388 7.033 1.00 96.94 172 ASN A N 1
ATOM 1368 C CA . ASN A 1 172 ? 8.724 -4.721 6.955 1.00 96.94 172 ASN A CA 1
ATOM 1369 C C . ASN A 1 172 ? 8.771 -5.253 5.508 1.00 96.94 172 ASN A C 1
ATOM 1371 O O . ASN A 1 172 ? 8.304 -6.358 5.225 1.00 96.94 172 ASN A O 1
ATOM 1375 N N . VAL A 1 173 ? 9.273 -4.437 4.577 1.00 96.25 173 VAL A N 1
ATOM 1376 C CA . VAL A 1 173 ? 9.286 -4.766 3.143 1.00 96.25 173 VAL A CA 1
ATOM 1377 C C . VAL A 1 173 ? 10.677 -5.199 2.707 1.00 96.25 173 VAL A C 1
ATOM 1379 O O . VAL A 1 173 ? 11.665 -4.529 3.006 1.00 96.25 173 VAL A O 1
ATOM 1382 N N . ASN A 1 174 ? 10.744 -6.307 1.972 1.00 95.19 174 ASN A N 1
ATOM 1383 C CA . ASN A 1 174 ? 11.976 -6.828 1.392 1.00 95.19 174 ASN A CA 1
ATOM 1384 C C . ASN A 1 174 ? 12.033 -6.547 -0.116 1.00 95.19 174 ASN A C 1
ATOM 1386 O O . ASN A 1 174 ? 11.214 -7.072 -0.864 1.00 95.19 174 ASN A O 1
ATOM 1390 N N . PHE A 1 175 ? 13.012 -5.771 -0.572 1.00 94.31 175 PHE A N 1
ATOM 1391 C CA . PHE A 1 175 ? 13.293 -5.540 -1.988 1.00 94.31 175 PHE A CA 1
ATOM 1392 C C . PHE A 1 175 ? 14.371 -6.519 -2.474 1.00 94.31 175 PHE A C 1
ATOM 1394 O O . PHE A 1 175 ? 15.456 -6.600 -1.891 1.00 94.31 175 PHE A O 1
ATOM 1401 N N . LYS A 1 176 ? 14.074 -7.257 -3.546 1.00 94.31 176 LYS A N 1
ATOM 1402 C CA . LYS A 1 176 ? 14.941 -8.277 -4.163 1.00 94.31 176 LYS A CA 1
ATOM 1403 C C . LYS A 1 176 ? 14.962 -8.128 -5.691 1.00 94.31 176 LYS A C 1
ATOM 1405 O O . LYS A 1 176 ? 14.202 -7.342 -6.245 1.00 94.31 176 LYS A O 1
ATOM 1410 N N . GLY A 1 177 ? 15.790 -8.926 -6.360 1.00 92.50 177 GLY A N 1
ATOM 1411 C CA . GLY A 1 177 ? 15.872 -8.985 -7.823 1.00 92.50 177 GLY A CA 1
ATOM 1412 C C . GLY A 1 177 ? 17.158 -8.366 -8.389 1.00 92.50 177 GLY A C 1
ATOM 1413 O O . GLY A 1 177 ? 17.975 -7.841 -7.627 1.00 92.50 177 GLY A O 1
ATOM 1414 N N . PRO A 1 178 ? 17.383 -8.493 -9.709 1.00 90.75 178 PRO A N 1
ATOM 1415 C CA . PRO A 1 178 ? 18.567 -7.962 -10.392 1.00 90.75 178 PRO A CA 1
ATOM 1416 C C . PRO A 1 178 ? 18.524 -6.443 -10.617 1.00 90.75 178 PRO A C 1
ATOM 1418 O O . PRO A 1 178 ? 19.564 -5.842 -10.882 1.00 90.75 178 PRO A O 1
ATOM 1421 N N . GLY A 1 179 ? 17.345 -5.824 -10.529 1.00 89.06 179 GLY A N 1
ATOM 1422 C CA . GLY A 1 179 ? 17.192 -4.377 -10.566 1.00 89.06 179 GLY A CA 1
ATOM 1423 C C . GLY A 1 179 ? 17.615 -3.697 -9.268 1.00 89.06 179 GLY A C 1
ATOM 1424 O O . GLY A 1 179 ? 18.303 -4.258 -8.413 1.00 89.06 179 GLY A O 1
ATOM 1425 N N . SER A 1 180 ? 17.196 -2.447 -9.119 1.00 87.56 180 SER A N 1
ATOM 1426 C CA . SER A 1 180 ? 17.594 -1.608 -7.997 1.00 87.56 180 SER A CA 1
ATOM 1427 C C . SER A 1 180 ? 16.414 -0.978 -7.278 1.00 87.56 180 SER A C 1
ATOM 1429 O O . SER A 1 180 ? 15.371 -0.703 -7.864 1.00 87.56 180 SER A O 1
ATOM 1431 N N . PHE A 1 181 ? 16.586 -0.720 -5.988 1.00 87.00 181 PHE A N 1
ATOM 1432 C CA . PHE A 1 181 ? 15.631 0.043 -5.201 1.00 87.00 181 PHE A CA 1
ATOM 1433 C C . PHE A 1 181 ? 16.241 1.391 -4.841 1.00 87.00 181 PHE A C 1
ATOM 1435 O O . PHE A 1 181 ? 17.362 1.451 -4.329 1.00 87.00 181 PHE A O 1
ATOM 1442 N N . ASN A 1 182 ? 15.489 2.464 -5.078 1.00 83.00 182 ASN A N 1
ATOM 1443 C CA . ASN A 1 182 ? 15.857 3.780 -4.596 1.00 83.00 182 ASN A CA 1
ATOM 1444 C C . ASN A 1 182 ? 15.009 4.143 -3.364 1.00 83.00 182 ASN A C 1
ATOM 1446 O O . ASN A 1 182 ? 13.815 4.421 -3.495 1.00 83.00 182 ASN A O 1
ATOM 1450 N N . PRO A 1 183 ? 15.614 4.176 -2.162 1.00 72.25 183 PRO A N 1
ATOM 1451 C CA . PRO A 1 183 ? 14.923 4.600 -0.948 1.00 72.25 183 PRO A CA 1
ATOM 1452 C C . PRO A 1 183 ? 14.679 6.116 -0.895 1.00 72.25 183 PRO A C 1
ATOM 1454 O O . PRO A 1 183 ? 13.937 6.570 -0.028 1.00 72.25 183 PRO A O 1
ATOM 1457 N N . MET A 1 184 ? 15.297 6.912 -1.782 1.00 67.06 184 MET A N 1
ATOM 1458 C CA . MET A 1 184 ? 14.880 8.297 -2.003 1.00 67.06 184 MET A CA 1
ATOM 1459 C C . MET A 1 184 ? 13.580 8.278 -2.792 1.00 67.06 184 MET A C 1
ATOM 1461 O O . MET A 1 184 ? 13.535 7.777 -3.915 1.00 67.06 184 MET A O 1
ATOM 1465 N N . TYR A 1 185 ? 12.530 8.854 -2.226 1.00 66.88 185 TYR A N 1
ATOM 1466 C CA . TYR A 1 185 ? 11.265 8.948 -2.931 1.00 66.88 185 TYR A CA 1
ATOM 1467 C C . TYR A 1 185 ? 11.379 9.845 -4.170 1.00 66.88 185 TYR A C 1
ATOM 1469 O O . TYR A 1 185 ? 12.070 10.868 -4.161 1.00 66.88 185 TYR A O 1
ATOM 1477 N N . TYR A 1 186 ? 10.692 9.457 -5.243 1.00 60.25 186 TYR A N 1
ATOM 1478 C CA . TYR A 1 186 ? 10.722 10.181 -6.507 1.00 60.25 186 TYR A CA 1
ATOM 1479 C C . TYR A 1 186 ? 9.550 11.149 -6.608 1.00 60.25 186 TYR A C 1
ATOM 1481 O O . TYR A 1 186 ? 8.411 10.809 -6.302 1.00 60.25 186 TYR A O 1
ATOM 1489 N N . TYR A 1 187 ? 9.798 12.345 -7.118 1.00 57.34 187 TYR A N 1
ATOM 1490 C CA . TYR A 1 187 ? 8.738 13.260 -7.509 1.00 57.34 187 TYR A CA 1
ATOM 1491 C C . TYR A 1 187 ? 9.074 13.886 -8.856 1.00 57.34 187 TYR A C 1
ATOM 1493 O O . TYR A 1 187 ? 10.227 14.207 -9.145 1.00 57.34 187 TYR A O 1
ATOM 1501 N N . VAL A 1 188 ? 8.051 14.053 -9.693 1.00 54.44 188 VAL A N 1
ATOM 1502 C CA . VAL A 1 188 ? 8.145 14.879 -10.897 1.00 54.44 188 VAL A CA 1
ATOM 1503 C C . VAL A 1 188 ? 7.635 16.266 -10.522 1.00 54.44 188 VAL A C 1
ATOM 1505 O O . VAL A 1 188 ? 6.488 16.416 -10.106 1.00 54.44 188 VAL A O 1
ATOM 1508 N N . GLY A 1 189 ? 8.474 17.293 -10.650 1.00 63.47 189 GLY A N 1
ATOM 1509 C CA . GLY A 1 189 ? 8.092 18.665 -10.308 1.00 63.47 189 GLY A CA 1
ATOM 1510 C C . GLY A 1 189 ? 8.184 18.958 -8.806 1.00 63.47 189 GLY A C 1
ATOM 1511 O O . GLY A 1 189 ? 9.280 19.179 -8.297 1.00 63.47 189 GLY A O 1
ATOM 1512 N N . LYS A 1 190 ? 7.045 19.019 -8.099 1.00 65.69 190 LYS A N 1
ATOM 1513 C CA . LYS A 1 190 ? 6.983 19.424 -6.676 1.00 65.69 190 LYS A CA 1
ATOM 1514 C C . LYS A 1 190 ? 7.132 18.243 -5.713 1.00 65.69 190 LYS A C 1
ATOM 1516 O O . LYS A 1 190 ? 6.788 17.121 -6.059 1.00 65.69 190 LYS A O 1
ATOM 1521 N N . ALA A 1 191 ? 7.590 18.533 -4.495 1.00 75.06 191 ALA A N 1
ATOM 1522 C CA . ALA A 1 191 ? 7.646 17.590 -3.377 1.00 75.06 191 ALA A CA 1
ATOM 1523 C C . ALA A 1 191 ? 6.265 16.954 -3.079 1.00 75.06 191 ALA A C 1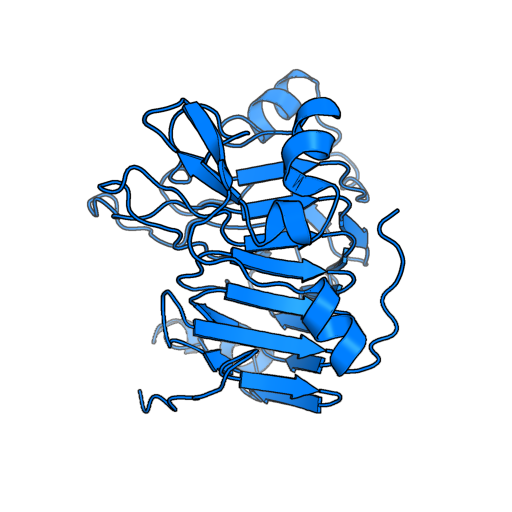
ATOM 1525 O O . ALA A 1 191 ? 5.237 17.563 -3.408 1.00 75.06 191 ALA A O 1
ATOM 1526 N N . PRO A 1 192 ? 6.221 15.753 -2.467 1.00 82.31 192 PRO A N 1
ATOM 1527 C CA . PRO A 1 192 ? 4.974 15.125 -2.026 1.00 82.31 192 PRO A CA 1
ATOM 1528 C C . PRO A 1 192 ? 4.158 16.041 -1.105 1.00 82.31 192 PRO A C 1
ATOM 1530 O O . PRO A 1 192 ? 4.701 16.841 -0.344 1.00 82.31 192 PRO A O 1
ATOM 1533 N N . GLN A 1 193 ? 2.834 15.908 -1.146 1.00 87.00 193 GLN A N 1
ATOM 1534 C CA . GLN A 1 193 ? 1.929 16.594 -0.236 1.00 87.00 193 GLN A CA 1
ATOM 1535 C C . GLN A 1 193 ? 1.812 15.799 1.059 1.00 87.00 193 GLN A C 1
ATOM 1537 O O . GLN A 1 193 ? 1.129 14.778 1.125 1.00 87.00 193 GLN A O 1
ATOM 1542 N N . PHE A 1 194 ? 2.423 16.342 2.100 1.00 88.62 194 PHE A N 1
ATOM 1543 C CA . PHE A 1 194 ? 2.276 15.918 3.485 1.00 88.62 194 PHE A CA 1
ATOM 1544 C C . PHE A 1 194 ? 1.786 17.095 4.342 1.00 88.62 194 PHE A C 1
ATOM 1546 O O . PHE A 1 194 ? 1.581 18.201 3.828 1.00 88.62 194 PHE A O 1
ATOM 1553 N N . GLU A 1 195 ? 1.572 16.863 5.635 1.00 89.69 195 GLU A N 1
ATOM 1554 C CA . GLU A 1 195 ? 1.256 17.915 6.603 1.00 89.69 195 GLU A CA 1
ATOM 1555 C C . GLU A 1 195 ? 1.881 17.594 7.959 1.00 89.69 195 GLU A C 1
ATOM 1557 O O . GLU A 1 195 ? 1.717 16.496 8.486 1.00 89.69 195 GLU A O 1
ATOM 1562 N N . GLY A 1 196 ? 2.608 18.561 8.522 1.00 87.44 196 GLY A N 1
ATOM 1563 C CA . GLY A 1 196 ? 3.317 18.376 9.785 1.00 87.44 196 GLY A CA 1
ATOM 1564 C C . GLY A 1 196 ? 4.392 17.289 9.697 1.00 87.44 196 GLY A C 1
ATOM 1565 O O . GLY A 1 196 ? 5.233 17.303 8.799 1.00 87.44 196 GLY A O 1
ATOM 1566 N N . ASP A 1 197 ? 4.379 16.368 10.659 1.00 88.44 197 ASP A N 1
ATOM 1567 C CA . ASP A 1 197 ? 5.320 15.251 10.733 1.00 88.44 197 ASP A CA 1
ATOM 1568 C C . ASP A 1 197 ? 4.936 14.136 9.741 1.00 88.44 197 ASP A C 1
ATOM 1570 O O . ASP A 1 197 ? 3.858 13.541 9.837 1.00 88.44 197 ASP A O 1
ATOM 1574 N N . CYS A 1 198 ? 5.855 13.793 8.832 1.00 90.25 198 CYS A N 1
ATOM 1575 C CA . CYS A 1 198 ? 5.686 12.709 7.859 1.00 90.25 198 CYS A CA 1
ATOM 1576 C C . CYS A 1 198 ? 5.413 11.338 8.506 1.00 90.25 198 CYS A C 1
ATOM 1578 O O . CYS A 1 198 ? 4.772 10.466 7.900 1.00 90.25 198 CYS A O 1
ATOM 1580 N N . SER A 1 199 ? 5.833 11.144 9.763 1.00 91.81 199 SER A N 1
ATOM 1581 C CA . SER A 1 199 ? 5.518 9.945 10.543 1.00 91.81 199 SER A CA 1
ATOM 1582 C C . SER A 1 199 ? 4.010 9.797 10.794 1.00 91.81 199 SER A C 1
ATOM 1584 O O . SER A 1 199 ? 3.507 8.675 10.889 1.00 91.81 199 SER A O 1
ATOM 1586 N N . ALA A 1 200 ? 3.272 10.913 10.796 1.00 93.62 200 ALA A N 1
ATOM 1587 C CA . ALA A 1 200 ? 1.820 10.970 10.874 1.00 93.62 200 ALA A CA 1
ATOM 1588 C C . ALA A 1 200 ? 1.179 11.015 9.480 1.00 93.62 200 ALA A C 1
ATOM 1590 O O . ALA A 1 200 ? 0.557 10.026 9.087 1.00 93.62 200 ALA A O 1
ATOM 1591 N N . ILE A 1 201 ? 1.390 12.083 8.703 1.00 94.88 201 ILE A N 1
ATOM 1592 C CA . ILE A 1 201 ? 0.753 12.326 7.392 1.00 94.88 201 ILE A CA 1
ATOM 1593 C C . ILE A 1 201 ? 1.837 12.450 6.320 1.00 94.88 201 ILE A C 1
ATOM 1595 O O . ILE A 1 201 ? 2.735 13.261 6.472 1.00 94.88 201 ILE A O 1
ATOM 1599 N N . GLY A 1 202 ? 1.753 11.682 5.230 1.00 92.56 202 GLY A N 1
ATOM 1600 C CA . GLY A 1 202 ? 2.772 11.657 4.162 1.00 92.56 202 GLY A CA 1
ATOM 1601 C C . GLY A 1 202 ? 3.438 10.292 3.988 1.00 92.56 202 GLY A C 1
ATOM 1602 O O . GLY A 1 202 ? 2.892 9.280 4.438 1.00 92.56 202 GLY A O 1
ATOM 1603 N N . TRP A 1 203 ? 4.602 10.252 3.340 1.00 92.44 203 TRP A N 1
ATOM 1604 C CA . TRP A 1 203 ? 5.354 9.019 3.092 1.00 92.44 203 TRP A CA 1
ATOM 1605 C C . TRP A 1 203 ? 6.161 8.578 4.307 1.00 92.44 203 TRP A C 1
ATOM 1607 O O . TRP A 1 203 ? 6.878 9.371 4.922 1.00 92.44 203 TRP A O 1
ATOM 1617 N N . LYS A 1 204 ? 6.073 7.289 4.646 1.00 93.56 204 LYS A N 1
ATOM 1618 C CA . LYS A 1 204 ? 6.835 6.722 5.759 1.00 93.56 204 LYS A CA 1
ATOM 1619 C C . LYS A 1 204 ? 7.251 5.275 5.541 1.00 93.56 204 LYS A C 1
ATOM 1621 O O . LYS A 1 204 ? 6.630 4.537 4.779 1.00 93.56 204 LYS A O 1
ATOM 1626 N N . SER A 1 205 ? 8.285 4.848 6.252 1.00 94.12 205 SER A N 1
ATOM 1627 C CA . SER A 1 205 ? 8.763 3.469 6.191 1.00 94.12 205 SER A CA 1
ATOM 1628 C C . SER A 1 205 ? 9.234 2.932 7.535 1.00 94.12 205 SER A C 1
ATOM 1630 O O . SER A 1 205 ? 9.653 3.692 8.405 1.00 94.12 205 SER A O 1
ATOM 1632 N N . TYR A 1 206 ? 9.222 1.612 7.686 1.00 94.75 206 TYR A N 1
ATOM 1633 C CA . TYR A 1 206 ? 9.802 0.909 8.826 1.00 94.75 206 TYR A CA 1
ATOM 1634 C C . TYR A 1 206 ? 10.437 -0.398 8.362 1.00 94.75 206 TYR A C 1
ATOM 1636 O O . TYR A 1 206 ? 9.786 -1.165 7.658 1.00 94.75 206 TYR A O 1
ATOM 1644 N N . ASN A 1 207 ? 11.670 -0.666 8.806 1.00 94.31 207 ASN A N 1
ATOM 1645 C CA . ASN A 1 207 ? 12.338 -1.958 8.621 1.00 94.31 207 ASN A CA 1
ATOM 1646 C C . ASN A 1 207 ? 12.333 -2.440 7.153 1.00 94.31 207 ASN A C 1
ATOM 1648 O O . ASN A 1 207 ? 11.809 -3.506 6.830 1.00 94.31 207 ASN A O 1
ATOM 1652 N N . LEU A 1 208 ? 12.869 -1.613 6.250 1.00 91.94 208 LEU A N 1
ATOM 1653 C CA . LEU A 1 208 ? 13.058 -1.999 4.853 1.00 91.94 208 LEU A CA 1
ATOM 1654 C C . LEU A 1 208 ? 14.349 -2.807 4.720 1.00 91.94 208 LEU A C 1
ATOM 1656 O O . LEU A 1 208 ? 15.398 -2.364 5.186 1.00 91.94 208 LEU A O 1
ATOM 1660 N N . ASN A 1 209 ? 14.279 -3.954 4.051 1.00 89.69 209 ASN A N 1
ATOM 1661 C CA . ASN A 1 209 ? 15.452 -4.713 3.640 1.00 89.69 209 ASN A CA 1
ATOM 1662 C C . ASN A 1 209 ? 15.650 -4.546 2.136 1.00 89.69 209 ASN A C 1
ATOM 1664 O O . ASN A 1 209 ? 14.722 -4.781 1.368 1.00 89.69 209 ASN A O 1
ATOM 1668 N N . PHE A 1 210 ? 16.834 -4.134 1.705 1.00 85.69 210 PHE A N 1
ATOM 1669 C CA . PHE A 1 210 ? 17.154 -3.964 0.292 1.00 85.69 210 PHE A CA 1
ATOM 1670 C C . PHE A 1 210 ? 18.656 -4.099 0.079 1.00 85.69 210 PHE A C 1
ATOM 1672 O O . PHE A 1 210 ? 19.460 -3.751 0.946 1.00 85.69 210 PHE A O 1
ATOM 1679 N N . LYS A 1 211 ? 19.050 -4.581 -1.101 1.00 72.56 211 LYS A N 1
ATOM 1680 C CA . LYS A 1 211 ? 20.446 -4.510 -1.526 1.00 72.56 211 LYS A CA 1
ATOM 1681 C C . LYS A 1 211 ? 20.751 -3.067 -1.917 1.00 72.56 211 LYS A C 1
ATOM 1683 O O . LYS A 1 211 ? 20.162 -2.545 -2.860 1.00 72.56 211 LYS A O 1
ATOM 1688 N N . GLU A 1 212 ? 21.666 -2.422 -1.201 1.00 64.06 212 GLU A N 1
ATOM 1689 C CA . GLU A 1 212 ? 22.177 -1.120 -1.625 1.00 64.06 212 GLU A CA 1
ATOM 1690 C C . GLU A 1 212 ? 22.847 -1.245 -2.998 1.00 64.06 212 GLU A C 1
ATOM 1692 O O . GLU A 1 212 ? 23.626 -2.169 -3.251 1.00 64.06 212 GLU A O 1
ATOM 1697 N N . LEU A 1 213 ? 22.549 -0.297 -3.887 1.00 58.75 213 LEU A N 1
ATOM 1698 C CA . LEU A 1 213 ? 23.241 -0.145 -5.161 1.00 58.75 213 LEU A CA 1
ATOM 1699 C C . LEU A 1 213 ? 24.750 0.024 -4.910 1.00 58.75 213 LEU A C 1
ATOM 1701 O O . LEU A 1 213 ? 25.171 0.894 -4.138 1.00 58.75 213 LEU A O 1
ATOM 1705 N N . ALA A 1 214 ? 25.572 -0.798 -5.565 1.00 50.25 214 ALA A N 1
ATOM 1706 C CA . ALA A 1 214 ? 27.026 -0.741 -5.432 1.00 50.25 214 ALA A CA 1
ATOM 1707 C C . ALA A 1 214 ? 27.543 0.679 -5.748 1.00 50.25 214 ALA A C 1
ATOM 1709 O O . ALA A 1 214 ? 27.196 1.252 -6.776 1.00 50.25 214 ALA A O 1
ATOM 1710 N N . GLY A 1 215 ? 28.340 1.260 -4.842 1.00 53.09 215 GLY A N 1
ATOM 1711 C CA . GLY A 1 215 ? 28.899 2.614 -4.989 1.00 53.09 215 GLY A CA 1
ATOM 1712 C C . GLY A 1 215 ? 28.026 3.771 -4.477 1.00 53.09 215 GLY A C 1
ATOM 1713 O O . GLY A 1 215 ? 28.432 4.919 -4.606 1.00 53.09 215 GLY A O 1
ATOM 1714 N N . THR A 1 216 ? 26.863 3.503 -3.866 1.00 56.69 216 THR A N 1
ATOM 1715 C CA . THR A 1 216 ? 25.911 4.551 -3.425 1.00 56.69 216 THR A CA 1
ATOM 1716 C C . THR A 1 216 ? 25.577 4.525 -1.931 1.00 56.69 216 THR A C 1
ATOM 1718 O O . THR A 1 216 ? 24.531 5.034 -1.518 1.00 56.69 216 THR A O 1
ATOM 1721 N N . LYS A 1 217 ? 26.457 3.948 -1.097 1.00 58.28 217 LYS A N 1
ATOM 1722 C CA . LYS A 1 217 ? 26.280 3.976 0.363 1.00 58.28 217 LYS A CA 1
ATOM 1723 C C . LYS A 1 217 ? 26.126 5.426 0.826 1.00 58.28 217 LYS A C 1
ATOM 1725 O O . LYS A 1 217 ? 27.069 6.202 0.657 1.00 58.28 217 LYS A O 1
ATOM 1730 N N . PRO A 1 218 ? 24.962 5.817 1.365 1.00 57.81 218 PRO A N 1
ATOM 1731 C CA . PRO A 1 218 ? 24.758 7.190 1.770 1.00 57.81 218 PRO A CA 1
ATOM 1732 C C . PRO A 1 218 ? 25.673 7.505 2.957 1.00 57.81 218 PRO A C 1
ATOM 1734 O O . PRO A 1 218 ? 25.767 6.750 3.922 1.00 57.81 218 PRO A O 1
ATOM 1737 N N . THR A 1 219 ? 26.337 8.654 2.915 1.00 64.44 219 THR A N 1
ATOM 1738 C CA . THR A 1 219 ? 26.838 9.291 4.134 1.00 64.44 219 THR A CA 1
ATOM 1739 C C . THR A 1 219 ? 25.654 9.664 5.031 1.00 64.44 219 THR A C 1
ATOM 1741 O O . THR A 1 219 ? 24.546 9.875 4.527 1.00 64.44 219 THR A O 1
ATOM 1744 N N . LYS A 1 220 ? 25.885 9.854 6.338 1.00 67.56 220 LYS A N 1
ATOM 1745 C CA . LYS A 1 220 ? 24.856 10.354 7.277 1.00 67.56 220 LYS A CA 1
ATOM 1746 C C . LYS A 1 220 ? 24.125 11.603 6.755 1.00 67.56 220 LYS A C 1
ATOM 1748 O O . LYS A 1 220 ? 22.927 11.759 6.959 1.00 67.56 220 LYS A O 1
ATOM 1753 N N . GLU A 1 221 ? 24.836 12.481 6.049 1.00 63.44 221 GLU A N 1
ATOM 1754 C CA . GLU A 1 221 ? 24.269 13.693 5.452 1.00 63.44 221 GLU A CA 1
ATOM 1755 C C . GLU A 1 221 ? 23.353 13.386 4.255 1.00 63.44 221 GLU A C 1
ATOM 1757 O O . GLU A 1 221 ? 22.243 13.912 4.155 1.00 63.44 221 GLU A O 1
ATOM 1762 N N . THR A 1 222 ? 23.784 12.510 3.345 1.00 64.25 222 THR A N 1
ATOM 1763 C CA . THR A 1 222 ? 22.946 12.085 2.210 1.00 64.25 222 THR A CA 1
ATOM 1764 C C . THR A 1 222 ? 21.756 11.234 2.651 1.00 64.25 222 THR A C 1
ATOM 1766 O O . THR A 1 222 ? 20.710 11.270 2.010 1.00 64.25 222 THR A O 1
ATOM 1769 N N . GLU A 1 223 ? 21.874 10.526 3.775 1.00 65.75 223 GLU A N 1
ATOM 1770 C CA . GLU A 1 223 ? 20.779 9.793 4.401 1.00 65.75 223 GLU A CA 1
ATOM 1771 C C . GLU A 1 223 ? 19.727 10.750 4.982 1.00 65.75 223 GLU A C 1
ATOM 1773 O O . GLU A 1 223 ? 18.540 10.588 4.717 1.00 65.75 223 GLU A O 1
ATOM 1778 N N . ALA A 1 224 ? 20.137 11.823 5.664 1.00 65.06 224 ALA A N 1
ATOM 1779 C CA . ALA A 1 224 ? 19.209 12.870 6.099 1.00 65.06 224 ALA A CA 1
ATOM 1780 C C . ALA A 1 224 ? 18.490 13.541 4.909 1.00 65.06 224 ALA A C 1
ATOM 1782 O O . ALA A 1 224 ? 17.278 13.753 4.942 1.00 65.06 224 ALA A O 1
ATOM 1783 N N . LYS A 1 225 ? 19.213 13.813 3.813 1.00 64.44 225 LYS A N 1
ATOM 1784 C CA . LYS A 1 225 ? 18.633 14.360 2.571 1.00 64.44 225 LYS A CA 1
ATOM 1785 C C . LYS A 1 225 ? 17.673 13.385 1.879 1.00 64.44 225 LYS A C 1
ATOM 1787 O O . LYS A 1 225 ? 16.695 13.834 1.284 1.00 64.44 225 LYS A O 1
ATOM 1792 N N . ARG A 1 226 ? 17.923 12.073 1.973 1.00 64.62 226 ARG A N 1
ATOM 1793 C CA . ARG A 1 226 ? 17.082 11.004 1.405 1.00 64.62 226 ARG A CA 1
ATOM 1794 C C . ARG A 1 226 ? 15.675 10.988 1.994 1.00 64.62 226 ARG A C 1
ATOM 1796 O O . ARG A 1 226 ? 14.741 10.666 1.266 1.00 64.62 226 ARG A O 1
ATOM 1803 N N . TYR A 1 227 ? 15.523 11.383 3.258 1.00 69.19 227 TYR A N 1
ATOM 1804 C CA . TYR A 1 227 ? 14.241 11.326 3.960 1.00 69.19 227 TYR A CA 1
ATOM 1805 C C . TYR A 1 227 ? 13.600 12.686 4.237 1.00 69.19 227 TYR A C 1
ATOM 1807 O O . TYR A 1 227 ? 12.591 12.719 4.925 1.00 69.19 227 TYR A O 1
ATOM 1815 N N . LYS A 1 228 ? 14.123 13.794 3.693 1.00 74.25 228 LYS A N 1
ATOM 1816 C CA . LYS A 1 228 ? 13.657 15.156 4.022 1.00 74.25 228 LYS A CA 1
ATOM 1817 C C . LYS A 1 228 ? 12.135 15.376 3.879 1.00 74.25 228 LYS A C 1
ATOM 1819 O O . LYS A 1 228 ? 11.572 16.147 4.644 1.00 74.25 228 LYS A O 1
ATOM 1824 N N . ASP A 1 229 ? 11.494 14.683 2.933 1.00 80.44 229 ASP A N 1
ATOM 1825 C CA . ASP A 1 229 ? 10.055 14.781 2.628 1.00 80.44 229 ASP A CA 1
ATOM 1826 C C . ASP A 1 229 ? 9.300 13.491 3.020 1.00 80.44 229 ASP A C 1
ATOM 1828 O O . ASP A 1 229 ? 8.323 13.094 2.384 1.00 80.44 229 ASP A O 1
ATOM 1832 N N . SER A 1 230 ? 9.815 12.765 4.015 1.00 87.06 230 SER A N 1
ATOM 1833 C CA . SER A 1 230 ? 9.289 11.474 4.469 1.00 87.06 230 SER A CA 1
ATOM 1834 C C . SER A 1 230 ? 9.720 11.173 5.911 1.00 87.06 230 SER A C 1
ATOM 1836 O O . SER A 1 230 ? 10.434 11.953 6.533 1.00 87.06 230 SER A O 1
ATOM 1838 N N . ALA A 1 231 ? 9.321 10.026 6.458 1.00 90.12 231 ALA A N 1
ATOM 1839 C CA . ALA A 1 231 ? 9.790 9.585 7.770 1.00 90.12 231 ALA A CA 1
ATOM 1840 C C . ALA A 1 231 ? 10.236 8.119 7.789 1.00 90.12 231 ALA A C 1
ATOM 1842 O O . ALA A 1 231 ? 9.586 7.243 7.218 1.00 90.12 231 ALA A O 1
ATOM 1843 N N . ILE A 1 232 ? 11.291 7.829 8.551 1.00 91.31 232 ILE A N 1
ATOM 1844 C CA . ILE A 1 232 ? 11.531 6.478 9.063 1.00 91.31 232 ILE A CA 1
ATOM 1845 C C . ILE A 1 232 ? 10.866 6.389 10.434 1.00 91.31 232 ILE A C 1
ATOM 1847 O O . ILE A 1 232 ? 11.218 7.128 11.353 1.00 91.31 232 ILE A O 1
ATOM 1851 N N . LEU A 1 233 ? 9.905 5.480 10.581 1.00 94.75 233 LEU A N 1
ATOM 1852 C CA . LEU A 1 233 ? 9.239 5.258 11.856 1.00 94.75 233 LEU A CA 1
ATOM 1853 C C . LEU A 1 233 ? 10.216 4.658 12.867 1.00 94.75 233 LEU A C 1
ATOM 1855 O O . LEU A 1 233 ? 11.009 3.769 12.557 1.00 94.75 233 LEU A O 1
ATOM 1859 N N . ASN A 1 234 ? 10.104 5.079 14.121 1.00 95.75 234 ASN A N 1
ATOM 1860 C CA . ASN A 1 234 ? 10.743 4.371 15.220 1.00 95.75 234 ASN A CA 1
ATOM 1861 C C . ASN A 1 234 ? 9.879 3.184 15.691 1.00 95.75 234 ASN A C 1
ATOM 1863 O O . ASN A 1 234 ? 8.695 3.058 15.370 1.00 95.75 234 ASN A O 1
ATOM 1867 N N . LYS A 1 235 ? 10.464 2.310 16.519 1.00 97.19 235 LYS A N 1
ATOM 1868 C CA .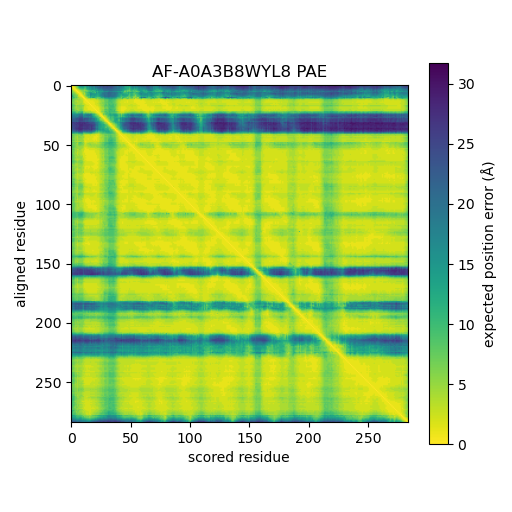 LYS A 1 235 ? 9.786 1.107 17.035 1.00 97.19 235 LYS A CA 1
ATOM 1869 C C . LYS A 1 235 ? 8.497 1.419 17.810 1.00 97.19 235 LYS A C 1
ATOM 1871 O O . LYS A 1 235 ? 7.576 0.609 17.781 1.00 97.19 235 LYS A O 1
ATOM 1876 N N . LYS A 1 236 ? 8.414 2.563 18.503 1.00 97.62 236 LYS A N 1
ATOM 1877 C CA . LYS A 1 236 ? 7.210 2.977 19.246 1.00 97.62 236 LYS A CA 1
ATOM 1878 C C . LYS A 1 236 ? 6.084 3.360 18.284 1.00 97.62 236 LYS A C 1
ATOM 1880 O O . LYS A 1 236 ? 4.970 2.881 18.459 1.00 97.62 236 LYS A O 1
ATOM 1885 N N . GLN A 1 237 ? 6.388 4.155 17.257 1.00 97.06 237 GLN A N 1
ATOM 1886 C CA . GLN A 1 237 ? 5.439 4.532 16.203 1.00 97.06 237 GLN A CA 1
ATOM 1887 C C . GLN A 1 237 ? 4.942 3.301 15.433 1.00 97.06 237 GLN A C 1
ATOM 1889 O O . GLN A 1 237 ? 3.737 3.123 15.282 1.00 97.06 237 GLN A O 1
ATOM 1894 N N . TYR A 1 238 ? 5.851 2.402 15.032 1.00 97.69 238 TYR A N 1
ATOM 1895 C CA . TYR A 1 238 ? 5.492 1.121 14.413 1.00 97.69 238 TYR A CA 1
ATOM 1896 C C . TYR A 1 238 ? 4.526 0.313 15.289 1.00 97.69 238 TYR A C 1
ATOM 1898 O O . TYR A 1 238 ? 3.444 -0.056 14.835 1.00 97.69 238 TYR A O 1
ATOM 1906 N N . LYS A 1 239 ? 4.883 0.081 16.560 1.00 97.50 239 LYS A N 1
ATOM 1907 C CA . LYS A 1 239 ? 4.055 -0.693 17.497 1.00 97.50 239 LYS A CA 1
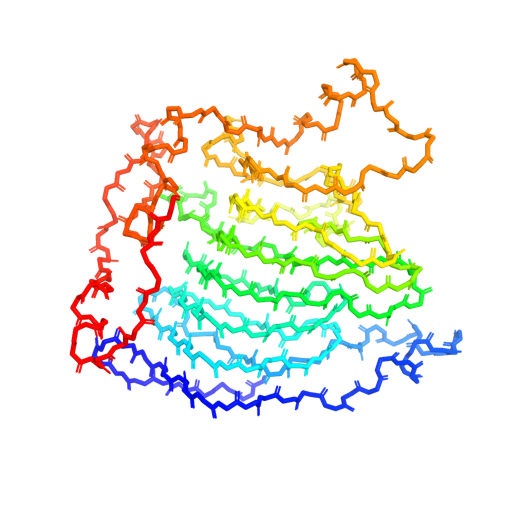ATOM 1908 C C . LYS A 1 239 ? 2.665 -0.101 17.702 1.00 97.50 239 LYS A C 1
ATOM 1910 O O . LYS A 1 239 ? 1.711 -0.858 17.828 1.00 97.50 239 LYS A O 1
ATOM 1915 N N . ALA A 1 240 ? 2.566 1.224 17.752 1.00 97.00 240 ALA A N 1
ATOM 1916 C CA . ALA A 1 240 ? 1.302 1.910 17.975 1.00 97.00 240 ALA A CA 1
ATOM 1917 C C . ALA A 1 240 ? 0.378 1.865 16.749 1.00 97.00 240 ALA A C 1
ATOM 1919 O O . ALA A 1 240 ? -0.835 1.788 16.914 1.00 97.00 240 ALA A O 1
ATOM 1920 N N . GLU A 1 241 ? 0.933 1.904 15.531 1.00 97.31 241 GLU A N 1
ATOM 1921 C CA . GLU A 1 241 ? 0.137 2.239 14.345 1.00 97.31 241 GLU A CA 1
ATOM 1922 C C . GLU A 1 241 ? 0.193 1.233 13.194 1.00 97.31 241 GLU A C 1
ATOM 1924 O O . GLU A 1 241 ? -0.737 1.189 12.390 1.00 97.31 241 GLU A O 1
ATOM 1929 N N . PHE A 1 242 ? 1.246 0.427 13.093 1.00 97.62 242 PHE A N 1
ATOM 1930 C CA . PHE A 1 242 ? 1.495 -0.419 11.920 1.00 97.62 242 PHE A CA 1
ATOM 1931 C C . PHE A 1 242 ? 1.851 -1.870 12.266 1.00 97.62 242 PHE A C 1
ATOM 1933 O O . PHE A 1 242 ? 2.138 -2.657 11.373 1.00 97.62 242 PHE A O 1
ATOM 1940 N N . ALA A 1 243 ? 1.821 -2.251 13.544 1.00 96.25 243 ALA A N 1
ATOM 1941 C CA . ALA A 1 243 ? 2.248 -3.579 13.980 1.00 96.25 243 ALA A CA 1
ATOM 1942 C C . ALA A 1 243 ? 1.254 -4.711 13.700 1.00 96.25 243 ALA A C 1
ATOM 1944 O O . ALA A 1 243 ? 1.577 -5.859 13.977 1.00 96.25 243 ALA A O 1
ATOM 1945 N N . ASN A 1 244 ? 0.050 -4.425 13.200 1.00 95.44 244 ASN A N 1
ATOM 1946 C CA . ASN A 1 244 ? -0.883 -5.441 12.714 1.00 95.44 244 ASN A CA 1
ATOM 1947 C C . ASN A 1 244 ? -1.968 -4.822 11.822 1.00 95.44 244 ASN A C 1
ATOM 1949 O O . ASN A 1 244 ? -2.182 -3.607 11.827 1.00 95.44 244 ASN A O 1
ATOM 1953 N N . ARG A 1 245 ? -2.701 -5.685 11.108 1.00 95.00 245 ARG A N 1
ATOM 1954 C CA . ARG A 1 245 ? -3.766 -5.285 10.181 1.00 95.00 245 ARG A CA 1
ATOM 1955 C C . ARG A 1 245 ? -4.872 -4.454 10.824 1.00 95.00 245 ARG A C 1
ATOM 1957 O O . ARG A 1 245 ? -5.342 -3.518 10.197 1.00 95.00 245 ARG A O 1
ATOM 1964 N N . ASN A 1 246 ? -5.257 -4.727 12.071 1.00 94.31 246 ASN A N 1
ATOM 1965 C CA . ASN A 1 246 ? -6.346 -3.991 12.717 1.00 94.31 246 ASN A CA 1
ATOM 1966 C C . ASN A 1 246 ? -5.931 -2.550 13.026 1.00 94.31 246 ASN A C 1
ATOM 1968 O O . ASN A 1 246 ? -6.705 -1.628 12.785 1.00 94.31 246 ASN A O 1
ATOM 1972 N N . LEU A 1 247 ? -4.693 -2.334 13.483 1.00 97.00 247 LEU A N 1
ATOM 1973 C CA . LEU A 1 247 ? -4.152 -0.982 13.653 1.00 97.00 247 LEU A CA 1
ATOM 1974 C C . LEU A 1 247 ? -4.072 -0.232 12.320 1.00 97.00 247 LEU A C 1
ATOM 1976 O O . LEU A 1 247 ? -4.339 0.965 12.280 1.00 97.00 247 LEU A O 1
ATOM 1980 N N . ILE A 1 248 ? -3.720 -0.927 11.237 1.00 98.19 248 ILE A N 1
ATOM 1981 C CA . ILE A 1 248 ? -3.611 -0.327 9.906 1.00 98.19 248 ILE A CA 1
ATOM 1982 C C . ILE A 1 248 ? -4.993 0.026 9.341 1.00 98.19 248 ILE A C 1
ATOM 1984 O O . ILE A 1 248 ? -5.194 1.147 8.889 1.00 98.19 248 ILE A O 1
ATOM 1988 N N . MET A 1 249 ? -5.944 -0.905 9.389 1.00 97.69 249 MET A N 1
ATOM 1989 C CA . MET A 1 249 ? -7.233 -0.796 8.696 1.00 97.69 249 MET A CA 1
ATOM 1990 C C . MET A 1 249 ? -8.261 0.076 9.418 1.00 97.69 249 MET A C 1
ATOM 1992 O O . MET A 1 249 ? -9.184 0.596 8.787 1.00 97.69 249 MET A O 1
ATOM 1996 N N . ASN A 1 250 ? -8.124 0.222 10.737 1.00 97.69 250 ASN A N 1
ATOM 1997 C CA . ASN A 1 250 ? -9.175 0.772 11.595 1.00 97.69 250 ASN A CA 1
ATOM 1998 C C . ASN A 1 250 ? -8.724 1.981 12.421 1.00 97.69 250 ASN A C 1
ATOM 2000 O O . ASN A 1 250 ? -9.357 2.310 13.425 1.00 97.69 250 ASN A O 1
ATOM 2004 N N . ARG A 1 251 ? -7.631 2.646 12.030 1.00 98.00 251 ARG A N 1
ATOM 2005 C CA . ARG A 1 251 ? -7.180 3.883 12.676 1.00 98.00 251 ARG A CA 1
ATOM 2006 C C . ARG A 1 251 ? -6.947 4.988 11.663 1.00 98.00 251 ARG A C 1
ATOM 2008 O O . ARG A 1 251 ? -6.378 4.752 10.604 1.00 98.00 251 ARG A O 1
ATOM 2015 N N . VAL A 1 252 ? -7.320 6.202 12.034 1.00 98.06 252 VAL A N 1
ATOM 2016 C CA . VAL A 1 252 ? -7.198 7.419 11.222 1.00 98.06 252 VAL A CA 1
ATOM 2017 C C . VAL A 1 252 ? -6.474 8.492 12.020 1.00 98.06 252 VAL A C 1
ATOM 2019 O O . VAL A 1 252 ? -6.523 8.480 13.249 1.00 98.06 252 VAL A O 1
ATOM 2022 N N . TYR A 1 253 ? -5.772 9.403 11.353 1.00 97.94 253 TYR A N 1
ATOM 2023 C CA . TYR A 1 253 ? -5.103 10.510 12.028 1.00 97.94 253 TYR A CA 1
ATOM 2024 C C . TYR A 1 253 ? -6.061 11.689 12.183 1.00 97.94 253 TYR A C 1
ATOM 2026 O O . TYR A 1 253 ? -6.616 12.166 11.196 1.00 97.94 253 TYR A O 1
ATOM 2034 N N . ASN A 1 254 ? -6.251 12.171 13.408 1.00 97.44 254 ASN A N 1
ATOM 2035 C CA . ASN A 1 254 ? -7.091 13.328 13.689 1.00 97.44 254 ASN A CA 1
ATOM 2036 C C . ASN A 1 254 ? -6.212 14.558 13.936 1.00 97.44 254 ASN A C 1
ATOM 2038 O O . ASN A 1 254 ? -5.549 14.669 14.971 1.00 97.44 254 ASN A O 1
ATOM 2042 N N . LYS A 1 255 ? -6.249 15.507 12.995 1.00 95.94 255 LYS A N 1
ATOM 2043 C CA . LYS A 1 255 ? -5.449 16.739 13.035 1.00 95.94 255 LYS A CA 1
ATOM 2044 C C . LYS A 1 255 ? -5.745 17.608 14.254 1.00 95.94 255 LYS A C 1
ATOM 2046 O O . LYS A 1 255 ? -4.831 18.219 14.793 1.00 95.94 255 LYS A O 1
ATOM 2051 N N . SER A 1 256 ? -6.988 17.627 14.732 1.00 95.56 256 SER A N 1
ATOM 2052 C CA . SER A 1 256 ? -7.379 18.414 15.907 1.00 95.56 256 SER A CA 1
ATOM 2053 C C . SER A 1 256 ? -6.789 17.868 17.207 1.00 95.56 256 SER A C 1
ATOM 2055 O O . SER A 1 256 ? -6.567 18.628 18.144 1.00 95.56 256 SER A O 1
ATOM 2057 N N . THR A 1 257 ? -6.531 16.560 17.279 1.00 96.06 257 THR A N 1
ATOM 2058 C CA . THR A 1 257 ? -5.939 15.923 18.470 1.00 96.06 257 THR A CA 1
ATOM 2059 C C . THR A 1 257 ? -4.447 15.626 18.321 1.00 96.06 257 THR A C 1
ATOM 2061 O O . THR A 1 257 ? -3.790 15.284 19.304 1.00 96.06 257 THR A O 1
ATOM 2064 N N . GLY A 1 258 ? -3.911 15.726 17.101 1.00 95.62 258 GLY A N 1
ATOM 2065 C CA . GLY A 1 258 ? -2.512 15.457 16.781 1.00 95.62 258 GLY A CA 1
ATOM 2066 C C . GLY A 1 258 ? -2.112 13.979 16.858 1.00 95.62 258 GLY A C 1
ATOM 2067 O O . GLY A 1 258 ? -0.919 13.675 16.907 1.00 95.62 258 GLY A O 1
ATOM 2068 N N . LYS A 1 259 ? -3.071 13.044 16.889 1.00 95.88 259 LYS A N 1
ATOM 2069 C CA . LYS A 1 259 ? -2.807 11.605 17.056 1.00 95.88 259 LYS A CA 1
ATOM 2070 C C . LYS A 1 259 ? -3.719 10.736 16.197 1.00 95.88 259 LYS A C 1
ATOM 2072 O O . LYS A 1 259 ? -4.776 11.160 15.738 1.00 95.88 259 LYS A O 1
ATOM 2077 N N . TYR A 1 260 ? -3.306 9.484 16.025 1.00 97.19 260 TYR A N 1
ATOM 2078 C CA . TYR A 1 260 ? -4.175 8.449 15.484 1.00 97.19 260 TYR A CA 1
ATOM 2079 C C . TYR A 1 260 ? -5.233 8.027 16.510 1.00 97.19 260 TYR A C 1
ATOM 2081 O O . TYR A 1 260 ? -4.946 7.842 17.699 1.00 97.19 260 TYR A O 1
ATOM 2089 N N . GLU A 1 261 ? -6.446 7.800 16.030 1.00 97.88 261 GLU A N 1
ATOM 2090 C CA . GLU A 1 261 ? -7.592 7.322 16.798 1.00 97.88 261 GLU A CA 1
ATOM 2091 C C . GLU A 1 261 ? -8.359 6.251 16.021 1.00 97.88 261 GLU A C 1
ATOM 2093 O O . GLU A 1 261 ? -8.033 5.959 14.871 1.00 97.88 261 GLU A O 1
ATOM 2098 N N . ALA A 1 262 ? -9.327 5.607 16.673 1.00 97.56 262 ALA A N 1
ATOM 2099 C CA . ALA A 1 262 ? -10.161 4.610 16.015 1.00 97.56 262 ALA A CA 1
ATOM 2100 C C . ALA A 1 262 ? -10.998 5.263 14.906 1.00 97.56 262 ALA A C 1
ATOM 2102 O O . ALA A 1 262 ? -11.587 6.325 15.104 1.00 97.56 262 ALA A O 1
ATOM 2103 N N . ASP A 1 263 ? -11.049 4.611 13.749 1.00 96.31 263 ASP A N 1
ATOM 2104 C CA . ASP A 1 263 ? -11.960 4.989 12.676 1.00 96.31 263 ASP A CA 1
ATOM 2105 C C . ASP A 1 263 ? -13.413 4.720 13.096 1.00 96.31 263 ASP A C 1
ATOM 2107 O O . ASP A 1 263 ? -13.696 3.779 13.837 1.00 96.31 263 ASP A O 1
ATOM 2111 N N . LYS A 1 264 ? -14.351 5.529 12.605 1.00 94.62 264 LYS A N 1
ATOM 2112 C CA . LYS A 1 264 ? -15.786 5.283 12.791 1.00 94.62 264 LYS A CA 1
ATOM 2113 C C . LYS A 1 264 ? -16.275 4.132 11.909 1.00 94.62 264 LYS A C 1
ATOM 2115 O O . LYS A 1 264 ? -17.200 3.428 12.299 1.00 94.62 264 LYS A O 1
ATOM 2120 N N . ASP A 1 265 ? -15.658 3.934 10.743 1.00 93.19 265 ASP A N 1
ATOM 2121 C CA . ASP A 1 265 ? -15.966 2.827 9.830 1.00 93.19 265 ASP A CA 1
ATOM 2122 C C . ASP A 1 265 ? -15.065 1.616 10.121 1.00 93.19 265 ASP A C 1
ATOM 2124 O O . ASP A 1 265 ? -14.088 1.356 9.422 1.00 93.19 265 ASP A O 1
ATOM 2128 N N . ILE A 1 266 ? -15.340 0.877 11.196 1.00 95.00 266 ILE A N 1
ATOM 2129 C CA . ILE A 1 266 ? -14.539 -0.302 11.556 1.00 95.00 266 ILE A CA 1
ATOM 2130 C C . ILE A 1 266 ? -14.819 -1.465 10.594 1.00 95.00 266 ILE A C 1
ATOM 2132 O O . ILE A 1 266 ? -15.968 -1.864 10.386 1.00 95.00 266 ILE A O 1
ATOM 2136 N N . TRP A 1 267 ? -13.753 -2.066 10.063 1.00 95.06 267 TRP A N 1
ATOM 2137 C CA . TRP A 1 267 ? -13.799 -3.337 9.348 1.00 95.06 267 TRP A CA 1
ATOM 2138 C C . TRP A 1 267 ? -13.149 -4.439 10.192 1.00 95.06 267 TRP A C 1
ATOM 2140 O O . TRP A 1 267 ? -11.929 -4.469 10.375 1.00 95.06 267 TRP A O 1
ATOM 2150 N N . ASP A 1 268 ? -13.974 -5.337 10.736 1.00 93.62 268 ASP A N 1
ATOM 2151 C CA . ASP A 1 268 ? -13.513 -6.456 11.561 1.00 93.62 268 ASP A CA 1
ATOM 2152 C C . ASP A 1 268 ? -12.945 -7.588 10.695 1.00 93.62 268 ASP A C 1
ATOM 2154 O O . ASP A 1 268 ? -13.616 -8.569 10.371 1.00 93.62 268 ASP A O 1
ATOM 2158 N N . LEU A 1 269 ? -11.675 -7.448 10.315 1.00 92.75 269 LEU A N 1
ATOM 2159 C CA . LEU A 1 269 ? -10.985 -8.469 9.534 1.00 92.75 269 LEU A CA 1
ATOM 2160 C C . LEU A 1 269 ? -10.795 -9.781 10.301 1.00 92.75 269 LEU A C 1
ATOM 2162 O O . LEU A 1 269 ? -10.682 -10.818 9.658 1.00 92.75 269 LEU A O 1
ATOM 2166 N N . ASN A 1 270 ? -10.787 -9.780 11.639 1.00 92.19 270 ASN A N 1
ATOM 2167 C CA . ASN A 1 270 ? -10.695 -11.030 12.398 1.00 92.19 270 ASN A CA 1
ATOM 2168 C C . ASN A 1 270 ? -11.955 -11.871 12.194 1.00 92.19 270 ASN A C 1
ATOM 2170 O O . ASN A 1 270 ? -11.849 -13.071 11.940 1.00 92.19 270 ASN A O 1
ATOM 2174 N N . LYS A 1 271 ? -13.131 -11.235 12.248 1.00 92.06 271 LYS A N 1
ATOM 2175 C CA . LYS A 1 271 ? -14.395 -11.891 11.914 1.00 92.06 271 LYS A CA 1
ATOM 2176 C C . LYS A 1 271 ? -14.406 -12.381 10.467 1.00 92.06 271 LYS A C 1
ATOM 2178 O O . LYS A 1 271 ? -14.701 -13.549 10.249 1.00 92.06 271 LYS A O 1
ATOM 2183 N N . VAL A 1 272 ? -14.009 -11.546 9.500 1.00 92.06 272 VAL A N 1
ATOM 2184 C CA . VAL A 1 272 ? -13.951 -11.960 8.082 1.00 92.06 272 VAL A CA 1
ATOM 2185 C C . VAL A 1 272 ? -13.043 -13.178 7.884 1.00 92.06 272 VAL A C 1
ATOM 2187 O O . VAL A 1 272 ? -13.410 -14.110 7.174 1.00 92.06 272 VAL A O 1
ATOM 2190 N N . ILE A 1 273 ? -11.870 -13.191 8.523 1.00 92.75 273 ILE A N 1
ATOM 2191 C CA . ILE A 1 273 ? -10.929 -14.318 8.481 1.00 92.75 273 ILE A CA 1
ATOM 2192 C C . ILE A 1 273 ? -11.568 -15.587 9.047 1.00 92.75 273 ILE A C 1
ATOM 2194 O O . ILE A 1 273 ? -11.454 -16.644 8.427 1.00 92.75 273 ILE A O 1
ATOM 2198 N N . ALA A 1 274 ? -12.224 -15.484 10.206 1.00 92.44 274 ALA A N 1
ATOM 2199 C CA . ALA A 1 274 ? -12.860 -16.616 10.868 1.00 92.44 274 ALA A CA 1
ATOM 2200 C C . ALA A 1 274 ? -14.027 -17.174 10.041 1.00 92.44 274 ALA A C 1
ATOM 2202 O O . ALA A 1 274 ? -14.056 -18.371 9.767 1.00 92.44 274 ALA A O 1
ATOM 2203 N N . ASP A 1 275 ? -14.933 -16.306 9.585 1.00 92.12 275 ASP A N 1
ATOM 2204 C CA . ASP A 1 275 ? -16.120 -16.687 8.813 1.00 92.12 275 ASP A CA 1
ATOM 2205 C C . ASP A 1 275 ? -15.751 -17.355 7.479 1.00 92.12 275 ASP A C 1
ATOM 2207 O O . ASP A 1 275 ? -16.460 -18.241 7.007 1.00 92.12 275 ASP A O 1
ATOM 2211 N N . ARG A 1 276 ? -14.629 -16.946 6.872 1.00 91.00 276 ARG A N 1
ATOM 2212 C CA . ARG A 1 276 ? -14.147 -17.494 5.595 1.00 91.00 276 ARG A CA 1
ATOM 2213 C C . ARG A 1 276 ? -13.115 -18.612 5.737 1.00 91.00 276 ARG A C 1
ATOM 2215 O O . ARG A 1 276 ? -12.677 -19.161 4.730 1.00 91.00 276 ARG A O 1
ATOM 2222 N N . GLY A 1 277 ? -12.694 -18.942 6.958 1.00 91.00 277 GLY A N 1
ATOM 2223 C CA . GLY A 1 277 ? -11.688 -19.976 7.207 1.00 91.00 277 GLY A CA 1
ATOM 2224 C C . GLY A 1 277 ? -10.315 -19.673 6.593 1.00 91.00 277 GLY A C 1
ATOM 2225 O O . GLY A 1 277 ? -9.605 -20.590 6.180 1.00 91.00 277 GLY A O 1
ATOM 2226 N N . TYR A 1 278 ? -9.926 -18.398 6.493 1.00 90.94 278 TYR A N 1
ATOM 2227 C CA . TYR A 1 278 ? -8.647 -18.028 5.886 1.00 90.94 278 TYR A CA 1
ATOM 2228 C C . TYR A 1 278 ? -7.460 -18.438 6.760 1.00 90.94 278 TYR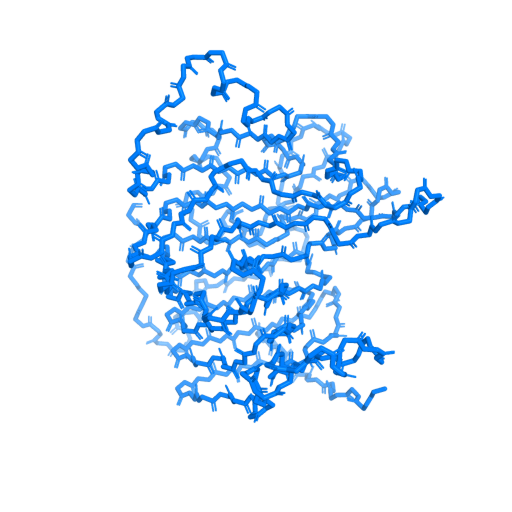 A C 1
ATOM 2230 O O . TYR A 1 278 ? -7.370 -18.077 7.934 1.00 90.94 278 TYR A O 1
ATOM 2238 N N . ASN A 1 279 ? -6.481 -19.111 6.153 1.00 86.56 279 ASN A N 1
ATOM 2239 C CA . ASN A 1 279 ? -5.211 -19.400 6.810 1.00 86.56 279 ASN A CA 1
ATOM 2240 C C . ASN A 1 279 ? -4.264 -18.196 6.702 1.00 86.56 279 ASN A C 1
ATOM 2242 O O . ASN A 1 279 ? -3.505 -18.045 5.738 1.00 86.56 279 ASN A O 1
ATOM 2246 N N . ILE A 1 280 ? -4.336 -17.313 7.695 1.00 87.12 280 ILE A N 1
ATOM 2247 C CA . ILE A 1 280 ? -3.521 -16.104 7.740 1.00 87.12 280 ILE A CA 1
ATOM 2248 C C . ILE A 1 280 ? -2.258 -16.337 8.568 1.00 87.12 280 ILE A C 1
ATOM 2250 O O . ILE A 1 280 ? -2.325 -16.763 9.721 1.00 87.12 280 ILE A O 1
ATOM 2254 N N . LYS A 1 281 ? -1.091 -15.997 8.010 1.00 81.56 281 LYS A N 1
ATOM 2255 C CA . LYS A 1 281 ? 0.173 -16.044 8.749 1.00 81.56 281 LYS A CA 1
ATOM 2256 C C . LYS A 1 281 ? 0.097 -15.097 9.956 1.00 81.56 281 LYS A C 1
ATOM 2258 O O . LYS A 1 281 ? -0.377 -13.965 9.811 1.00 81.56 281 LYS A O 1
ATOM 2263 N N . PRO A 1 282 ? 0.595 -15.509 11.135 1.00 71.69 282 PRO A N 1
ATOM 2264 C CA . PRO A 1 282 ? 0.735 -14.601 12.262 1.00 71.69 282 PRO A CA 1
ATOM 2265 C C . PRO A 1 282 ? 1.576 -13.389 11.865 1.00 71.69 282 PRO A C 1
ATOM 2267 O O . PRO A 1 282 ? 2.578 -13.521 11.156 1.00 71.69 282 PRO A O 1
ATOM 2270 N N . VAL A 1 283 ? 1.173 -12.211 12.337 1.00 64.69 283 VAL A N 1
ATOM 2271 C CA . VAL A 1 283 ? 1.975 -11.000 12.177 1.00 64.69 283 VAL A CA 1
ATOM 2272 C C . VAL A 1 283 ? 3.237 -11.167 13.028 1.00 64.69 283 VAL A C 1
ATOM 2274 O O . VAL A 1 283 ? 3.130 -11.288 14.248 1.00 64.69 283 VAL A O 1
ATOM 2277 N N . LYS A 1 284 ? 4.402 -11.262 12.378 1.00 51.66 284 LYS A N 1
ATOM 2278 C CA . LYS A 1 284 ? 5.710 -11.369 13.043 1.00 51.66 284 LYS A CA 1
ATOM 2279 C C . LYS A 1 284 ? 6.207 -10.010 13.529 1.00 51.66 284 LYS A C 1
ATOM 2281 O O . LYS A 1 284 ? 5.987 -9.011 12.809 1.00 51.66 284 LYS A O 1
#

Foldseek 3Di:
DDDDFADDDQASEEAEQEEQEDVQPQCVCAVDPPNVPPVPSATESDAADNAAPHEYEYECYEFYDEHCPDEHAYFYEHYQYEYEYFHQVYEYEYLEHEHEAYEYEHDDHPVQEGAQHAWFWDFPPDQWTGQTYEYELYEYEYEASHEYAPHEHDDQDPPDPRGGFRHYEYENYEYDYNGHYQLQHDYRHDATDFDDAQLATHYEYENYHGDDDPPPDDDPVVVCVSAVRHYYDDPVSCVQAPQDDQSNRFWIQGNVVRGIDGHPSHNDVVVVCVVVVPDHDPRD

Sequence (284 aa):
RVSFYFKGTDANLTLENLTLINSADGEKVYSSAVQYASGNAQAETIFFHNGKGHRLLANNCSFKGHQDTMQISGKCWFYNCYVEGDVDYIWGYVDVALFENCELNCVRYVKDRAYLFECRVGSKEENIVPKGFVLFNSTVNVEERQTAFIARRATAVEKAKIPYYDQCAAINVNFKGPGSFNPMYYYVGKAPQFEGDCSAIGWKSYNLNFKELAGTKPTKETEAKRYKDSAILNKKQYKAEFANRNLIMNRVYNKSTGKYEADKDIWDLNKVIADRGYNIKPVK

Solvent-accessible surface area (backbone atoms only — not comparable to full-atom values): 14908 Å² total; per-residue (Å²): 131,92,78,83,84,64,76,59,90,91,36,26,40,78,44,65,73,45,75,42,69,29,83,70,54,53,64,75,56,53,72,42,95,71,54,70,78,72,78,79,72,71,39,56,40,41,77,44,79,79,28,79,96,32,31,38,38,32,38,47,27,35,41,34,27,27,27,30,12,30,34,39,24,4,39,33,42,33,34,51,23,40,40,33,15,12,45,34,19,36,26,42,46,22,41,24,33,40,35,36,51,22,42,36,36,31,44,75,42,88,83,35,47,20,23,50,27,30,48,42,20,51,42,75,89,48,55,58,38,48,54,11,42,34,44,30,59,21,38,36,40,22,34,64,70,22,34,37,22,74,33,36,40,83,65,68,61,94,77,68,83,70,57,41,26,36,20,30,36,40,33,47,28,38,46,47,63,78,26,40,65,42,86,47,70,48,54,45,81,52,80,69,42,58,56,89,56,23,73,77,34,19,31,30,36,31,70,72,43,64,68,75,58,89,94,62,81,65,49,76,68,53,47,54,62,42,37,73,84,33,25,75,51,51,73,67,56,36,62,70,43,60,64,42,67,65,44,42,67,29,32,25,36,31,64,90,78,73,44,74,43,77,40,88,76,68,71,65,58,67,57,54,34,60,79,67,68,56,91,72,80,79,82,126

Secondary structure (DSSP, 8-state):
-PPP----SS-SEEEES-EEE----HHHHHSSTTGGGG------SEEE---TT-EEEEES-EEE-STT-EEEEEEEEEES-EEEESSS-EEEEEEEEEEES-EEEE---TTSEEEEEEE-BS-TTSSEE--EEEEES-EEEE-TT-EEEEEEE----TT---SSB--EEEES-EEESSSEE--SPEESSSPP--BS-TTTBSEEEES-EEPPPTT----HHHHHHHTTTEEEPPHHHHHHHTSSHHHHHSEEEETTTTEEEE-SS---HHHHHHHHT--PPP--

pLDDT: mean 85.61, std 15.7, range [39.94, 98.88]

Radius of gyration: 18.1 Å; Cα contacts (8 Å, |Δi|>4): 722; chains: 1; bounding box: 52×46×51 Å

Mean predicted aligned error: 6.72 Å